Protein AF-A0A925XIU5-F1 (afdb_monomer)

Radius of gyration: 24.71 Å; Cα contacts (8 Å, |Δi|>4): 446; chains: 1; bounding box: 58×62×59 Å

Sequence (272 aa):
MKLSNNENGRTIELERAADGSFSGKIKEPVNGEEKTTDIKAADAKELEQKFPEAHKALQKQEERVRNAQLRVNPFGGGAFNANVQINGGANQSVRIKVVNGDRTIEAQDGDEKVEIRDKNGKEIELKHTRPVDGKAKTDEYKAADLDDLKTKHPEAAKLYQKYAPGNGIAGGAAVRIQIQAGPGGLRAGQLPLTPTEFGPASPGPRTIRAQLDDRKIEITDDDGRKIRVKITKTIDGKEAAESFSADDLKELKAEHPDVAKLYEKYTGPQSE

Secondary structure (DSSP, 8-state):
--B--EETTEEEEEEE-TTS-EEEEEEEEETTEEEEEEEEESSHHHHHHH-HHHHHHHHHHHHHHHHHHHHS-S-SS--EEEEEE-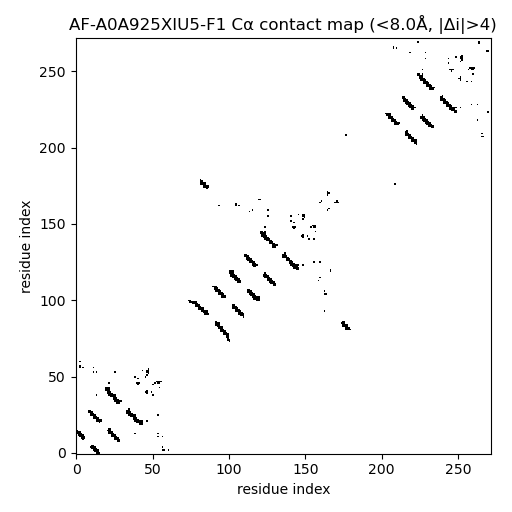-SSTTEEEEEEEETTEEEEEEEETTEEEEEEEETTEEEEEEEEEEETTEEEEEEEEEEEHHHHHHH-HHHHHHHHHH--TTTT-SSS--EE------S--------------PPPPSSEEEEEEEETTEEEEEEEETTEEEEEEEEEEETTEEEEEEEEEEEHHHHHHH-HHHHHHHHHHH-----

Solvent-accessible surface area (backbone atoms only — not comparable to full-atom values): 15706 Å² total; per-residue (Å²): 94,84,44,76,49,77,64,94,75,24,42,38,40,40,33,61,48,96,87,52,25,38,40,35,38,40,36,36,70,55,96,87,40,80,46,76,44,82,44,77,24,70,34,71,66,49,28,39,74,78,35,49,68,60,38,50,50,50,52,53,48,52,48,48,52,51,49,47,56,60,69,60,50,86,74,68,91,57,80,44,73,42,49,33,52,40,89,74,65,86,61,40,40,38,35,42,36,40,47,89,55,40,35,38,38,43,37,32,55,66,82,32,38,37,40,39,34,24,48,74,61,24,61,34,36,39,38,43,34,35,71,54,98,89,37,84,43,73,50,78,48,77,25,64,29,64,68,53,23,42,71,78,36,53,69,59,35,50,53,44,50,72,77,52,41,50,87,46,104,60,61,92,69,85,58,57,66,60,75,77,90,72,91,79,81,92,78,92,76,94,76,83,91,67,88,76,74,82,67,83,76,77,87,47,77,45,75,51,76,49,72,55,88,74,29,42,37,40,38,33,28,46,72,64,25,60,31,33,42,36,41,34,36,64,56,95,90,38,82,47,75,48,76,46,75,26,65,30,63,69,54,27,41,71,80,36,50,74,59,32,53,52,48,42,72,76,73,42,87,75,85,128

Foldseek 3Di:
DFFFDQDPNKTWTWDADPQAWIWTWIWDQDPNDTDIDIDTDSHLVRCCVPPVVNSVSVVVVVVVVVVVVVVPCPQDADWDWWWWDAPDDPDWTWIWIAGRQWIWIWIDDPQKIWIWIDRLQAFIWIWIWDDDPNDTDIDIDTAGGLVRCCVPPVPRSVVCCVGVVDSDPDDDGPIPTPRDPDPDDDDDDDDDDDPDDPDPDPQAWDWDWDDDPQWTWIWIARNQAFIKIKIWHQDPNDIDIDIDTDRGLVRCCVPPVPRSVVVCVGVPDDDD

Structure (mmCIF, N/CA/C/O backbone):
data_AF-A0A925XIU5-F1
#
_entry.id   AF-A0A925XIU5-F1
#
loop_
_atom_site.group_PDB
_atom_site.id
_atom_site.type_symbol
_atom_site.label_atom_id
_atom_site.label_alt_id
_atom_site.label_comp_id
_atom_site.label_asym_id
_atom_site.label_entity_id
_atom_site.label_seq_id
_atom_site.pdbx_PDB_ins_code
_atom_site.Cartn_x
_atom_site.Cartn_y
_atom_site.Cartn_z
_atom_site.occupancy
_atom_site.B_iso_or_equiv
_atom_site.auth_seq_id
_atom_site.auth_comp_id
_atom_site.auth_asym_id
_atom_site.auth_atom_id
_atom_site.pdbx_PDB_model_num
ATOM 1 N N . MET A 1 1 ? 8.051 -17.662 -7.205 1.00 56.03 1 MET A N 1
ATOM 2 C CA . MET A 1 1 ? 8.476 -16.268 -7.522 1.00 56.03 1 MET A CA 1
ATOM 3 C C . MET A 1 1 ? 9.208 -16.330 -8.843 1.00 56.03 1 MET A C 1
ATOM 5 O O . MET A 1 1 ? 10.176 -17.060 -8.867 1.00 56.03 1 MET A O 1
ATOM 9 N N . LYS A 1 2 ? 8.745 -15.671 -9.914 1.00 50.50 2 LYS A N 1
ATOM 10 C CA . LYS A 1 2 ? 9.438 -15.689 -11.214 1.00 50.50 2 LYS A CA 1
ATOM 11 C C . LYS A 1 2 ? 10.349 -14.471 -11.319 1.00 50.50 2 LYS A C 1
ATOM 13 O O . LYS A 1 2 ? 9.867 -13.342 -11.237 1.00 50.50 2 LYS A O 1
ATOM 18 N N . LEU A 1 3 ? 11.649 -14.704 -11.429 1.00 60.88 3 LEU A N 1
ATOM 19 C CA . LEU A 1 3 ? 12.633 -13.650 -11.684 1.00 60.88 3 LEU A CA 1
ATOM 20 C C . LEU A 1 3 ? 12.777 -13.475 -13.199 1.00 60.88 3 LEU A C 1
ATOM 22 O O . LEU A 1 3 ? 12.644 -14.448 -13.926 1.00 60.88 3 LEU A O 1
ATOM 26 N N . SER A 1 4 ? 12.998 -12.253 -13.671 1.00 54.66 4 SER A N 1
ATOM 27 C CA . SER A 1 4 ? 13.449 -11.984 -15.039 1.00 54.66 4 SER A CA 1
ATOM 28 C C . SER A 1 4 ? 14.364 -10.769 -14.979 1.00 54.66 4 SER A C 1
ATOM 30 O O . SER A 1 4 ? 13.939 -9.678 -14.592 1.00 54.66 4 SER A O 1
ATOM 32 N N . ASN A 1 5 ? 15.649 -10.974 -15.261 1.00 60.75 5 ASN A N 1
ATOM 33 C CA . ASN A 1 5 ? 16.642 -9.909 -15.358 1.00 60.75 5 ASN A CA 1
ATOM 34 C C . ASN A 1 5 ? 17.154 -9.891 -16.796 1.00 60.75 5 ASN A C 1
ATOM 36 O O . ASN A 1 5 ? 17.632 -10.922 -17.260 1.00 60.75 5 ASN A O 1
ATOM 40 N N . ASN A 1 6 ? 17.032 -8.745 -17.467 1.00 58.53 6 ASN A N 1
ATOM 41 C CA . ASN A 1 6 ? 17.533 -8.520 -18.818 1.00 58.53 6 ASN A CA 1
ATOM 42 C C . ASN A 1 6 ? 18.789 -7.649 -18.735 1.00 58.53 6 ASN A C 1
ATOM 44 O O . ASN A 1 6 ? 18.733 -6.429 -18.878 1.00 58.53 6 ASN A O 1
ATOM 48 N N . GLU A 1 7 ? 19.917 -8.278 -18.424 1.00 57.56 7 GLU A N 1
ATOM 49 C CA . GLU A 1 7 ? 21.233 -7.663 -18.584 1.00 57.56 7 GLU A CA 1
ATOM 50 C C . GLU A 1 7 ? 21.932 -8.381 -19.739 1.00 57.56 7 GLU A C 1
ATOM 52 O O . GLU A 1 7 ? 22.031 -9.607 -19.749 1.00 57.56 7 GLU A O 1
ATOM 57 N N . ASN A 1 8 ? 22.387 -7.619 -20.736 1.00 68.94 8 ASN A N 1
ATOM 58 C CA . ASN A 1 8 ? 23.081 -8.117 -21.933 1.00 68.94 8 ASN A CA 1
ATOM 59 C C . ASN A 1 8 ? 22.244 -9.030 -22.856 1.00 68.94 8 ASN A C 1
ATOM 61 O O . ASN A 1 8 ? 22.804 -9.873 -23.553 1.00 68.94 8 ASN A O 1
ATOM 65 N N . GLY A 1 9 ? 20.912 -8.890 -22.867 1.00 74.94 9 GLY A N 1
ATOM 66 C CA . GLY A 1 9 ? 20.028 -9.711 -23.707 1.00 74.94 9 GLY A CA 1
ATOM 67 C C . GLY A 1 9 ? 19.819 -11.137 -23.190 1.00 74.94 9 GLY A C 1
ATOM 68 O O . GLY A 1 9 ? 19.208 -11.954 -23.876 1.00 74.94 9 GLY A O 1
ATOM 69 N N . ARG A 1 10 ? 20.311 -11.451 -21.986 1.00 80.81 10 ARG A N 1
ATOM 70 C CA . ARG A 1 10 ? 20.047 -12.721 -21.307 1.00 80.81 10 ARG A CA 1
ATOM 71 C C . ARG A 1 10 ? 18.753 -12.627 -20.516 1.00 80.81 10 ARG A C 1
ATOM 73 O O . ARG A 1 10 ? 18.519 -11.622 -19.861 1.00 80.81 10 ARG A O 1
ATOM 80 N N . THR A 1 11 ? 17.942 -13.680 -20.534 1.00 84.25 11 THR A N 1
ATOM 81 C CA . THR A 1 11 ? 16.739 -13.791 -19.697 1.00 84.25 11 THR A CA 1
ATOM 82 C C . THR A 1 11 ? 16.926 -14.926 -18.704 1.00 84.25 11 THR A C 1
ATOM 84 O O . THR A 1 11 ? 17.128 -16.070 -19.103 1.00 84.25 11 THR A O 1
ATOM 87 N N . ILE A 1 12 ? 16.865 -14.620 -17.409 1.00 86.00 12 ILE A N 1
ATOM 88 C CA . ILE A 1 12 ? 16.959 -15.621 -16.338 1.00 86.00 12 ILE A CA 1
ATOM 89 C C . ILE A 1 12 ? 15.588 -15.767 -15.699 1.00 86.00 12 ILE A C 1
ATOM 91 O O . ILE A 1 12 ? 15.164 -14.872 -14.977 1.00 86.00 12 ILE A O 1
ATOM 95 N N . GLU A 1 13 ? 14.939 -16.901 -15.934 1.00 86.62 13 GLU A N 1
ATOM 96 C CA . GLU A 1 13 ? 13.729 -17.320 -15.238 1.00 86.62 13 GLU A CA 1
ATOM 97 C C . GLU A 1 13 ? 14.123 -18.206 -14.066 1.00 86.62 13 GLU A C 1
ATOM 99 O O . GLU A 1 13 ? 14.627 -19.305 -14.266 1.00 86.62 13 GLU A O 1
ATOM 104 N N . LEU A 1 14 ? 13.910 -17.745 -12.838 1.00 87.25 14 LEU A N 1
ATOM 105 C CA . LEU A 1 14 ? 14.195 -18.531 -11.639 1.00 87.25 14 LEU A CA 1
ATOM 106 C C . LEU A 1 14 ? 12.949 -18.597 -10.766 1.00 87.25 14 LEU A C 1
ATOM 108 O O . LEU A 1 14 ? 12.275 -17.585 -10.586 1.00 87.25 14 LEU A O 1
ATOM 112 N N . GLU A 1 15 ? 12.684 -19.771 -10.209 1.00 86.00 15 GLU A N 1
ATOM 113 C CA . GLU A 1 15 ? 11.629 -20.050 -9.252 1.00 86.00 15 GLU A CA 1
ATOM 114 C C . GLU A 1 15 ? 12.199 -20.720 -8.003 1.00 86.00 15 GLU A C 1
ATOM 116 O O . GLU A 1 15 ? 12.910 -21.720 -8.080 1.00 86.00 15 GLU A O 1
ATOM 121 N N . ARG A 1 16 ? 11.865 -20.150 -6.842 1.00 89.69 16 ARG A N 1
ATOM 122 C CA . ARG A 1 16 ? 12.166 -20.716 -5.527 1.00 89.69 16 ARG A CA 1
ATOM 123 C C . ARG A 1 16 ? 10.962 -21.501 -5.011 1.00 89.69 16 ARG A C 1
ATOM 125 O O . ARG A 1 16 ? 9.874 -20.928 -4.900 1.00 89.69 16 ARG A O 1
ATOM 132 N N . ALA A 1 17 ? 11.169 -22.770 -4.686 1.00 87.00 17 ALA A N 1
ATOM 133 C CA . ALA A 1 17 ? 10.177 -23.645 -4.075 1.00 87.00 17 ALA A CA 1
ATOM 134 C C . ALA A 1 17 ? 10.113 -23.460 -2.547 1.00 87.00 17 ALA A C 1
ATOM 136 O O . ALA A 1 17 ? 10.982 -22.838 -1.929 1.00 87.00 17 ALA A O 1
ATOM 137 N N . ALA A 1 18 ? 9.048 -23.981 -1.929 1.00 83.75 18 ALA A N 1
ATOM 138 C CA . ALA A 1 18 ? 8.800 -23.846 -0.490 1.00 83.75 18 ALA A CA 1
ATOM 139 C C . ALA A 1 18 ? 9.851 -24.558 0.381 1.00 83.75 18 ALA A C 1
ATOM 141 O O . ALA A 1 18 ? 10.090 -24.144 1.512 1.00 83.75 18 ALA A O 1
ATOM 142 N N . ASP A 1 19 ? 10.496 -25.593 -0.158 1.00 86.12 19 ASP A N 1
ATOM 143 C CA . ASP A 1 19 ? 11.604 -26.321 0.470 1.00 86.12 19 ASP A CA 1
ATOM 144 C C . ASP A 1 19 ? 12.945 -25.566 0.398 1.00 86.12 19 ASP A C 1
ATOM 146 O O . ASP A 1 19 ? 13.941 -26.017 0.956 1.00 86.12 19 ASP A O 1
ATOM 150 N N . GLY A 1 20 ? 12.974 -24.402 -0.259 1.00 87.00 20 GLY A N 1
ATOM 151 C CA . GLY A 1 20 ? 14.171 -23.589 -0.437 1.00 87.00 20 GLY A CA 1
ATOM 152 C C . GLY A 1 20 ? 14.973 -23.905 -1.699 1.00 87.00 20 GLY A C 1
ATOM 153 O O . GLY A 1 20 ? 15.925 -23.171 -1.967 1.00 87.00 20 GLY A O 1
ATOM 154 N N . SER A 1 21 ? 14.568 -24.908 -2.484 1.00 91.38 21 SER A N 1
ATOM 155 C CA . SER A 1 21 ? 15.211 -25.247 -3.753 1.00 91.38 21 SER A CA 1
ATOM 156 C C . SER A 1 21 ? 14.892 -24.243 -4.863 1.00 91.38 21 SER A C 1
ATOM 158 O O . SER A 1 21 ? 13.907 -23.498 -4.812 1.00 91.38 21 SER A O 1
ATOM 160 N N . PHE A 1 22 ? 15.755 -24.206 -5.875 1.00 91.50 22 PHE A N 1
ATOM 161 C CA . PHE A 1 22 ? 15.681 -23.312 -7.021 1.00 91.50 22 PHE A CA 1
ATOM 162 C C . PHE A 1 22 ? 15.613 -24.107 -8.323 1.00 91.50 22 PHE A C 1
ATOM 164 O O . PHE A 1 22 ? 16.420 -25.006 -8.571 1.00 91.50 22 PHE A O 1
ATOM 171 N N . SER A 1 23 ? 14.678 -23.727 -9.190 1.00 92.00 23 SER A N 1
ATOM 172 C CA . SER A 1 23 ? 14.558 -24.259 -10.548 1.00 92.00 23 SER A CA 1
ATOM 173 C C . SER A 1 23 ? 14.338 -23.131 -11.546 1.00 92.00 23 SER A C 1
ATOM 175 O O . SER A 1 23 ? 13.801 -22.085 -11.187 1.00 92.00 23 SER A O 1
ATOM 177 N N . GLY A 1 24 ? 14.791 -23.288 -12.786 1.00 93.00 24 GLY A N 1
ATOM 178 C CA . GLY A 1 24 ? 14.723 -22.183 -13.733 1.00 93.00 24 GLY A CA 1
ATOM 179 C C . GLY A 1 24 ? 15.350 -22.449 -15.089 1.00 93.00 24 GLY A C 1
ATOM 180 O O . GLY A 1 24 ? 15.756 -23.571 -15.384 1.00 93.00 24 GLY A O 1
ATOM 181 N N . LYS A 1 25 ? 15.436 -21.398 -15.903 1.00 93.31 25 LYS A N 1
ATOM 182 C CA . LYS A 1 25 ? 16.060 -21.392 -17.227 1.00 93.31 25 LYS A CA 1
ATOM 183 C C . LYS A 1 25 ? 16.839 -20.101 -17.445 1.00 93.31 25 LYS A C 1
ATOM 185 O O . LYS A 1 25 ? 16.339 -19.017 -17.160 1.00 93.31 25 LYS A O 1
ATOM 190 N N . ILE A 1 26 ? 18.041 -20.217 -17.993 1.00 89.81 26 ILE A N 1
ATOM 191 C CA . ILE A 1 26 ? 18.812 -19.094 -18.533 1.00 89.81 26 ILE A CA 1
ATOM 192 C C . ILE A 1 26 ? 18.715 -19.169 -20.047 1.00 89.81 26 ILE A C 1
ATOM 194 O O . ILE A 1 26 ? 19.079 -20.187 -20.630 1.00 89.81 26 ILE A O 1
ATOM 198 N N . LYS A 1 27 ? 18.242 -18.101 -20.672 1.00 90.25 27 LYS A N 1
ATOM 199 C CA . LYS A 1 27 ? 18.228 -17.923 -22.120 1.00 90.25 27 LYS A CA 1
ATOM 200 C C . LYS A 1 27 ? 19.283 -16.898 -22.482 1.00 90.25 27 LYS A C 1
ATOM 202 O O . LYS A 1 27 ? 19.229 -15.773 -21.987 1.00 90.25 27 LYS A O 1
ATOM 207 N N . GLU A 1 28 ? 20.237 -17.279 -23.316 1.00 87.25 28 GLU A N 1
ATOM 208 C CA . GLU A 1 28 ? 21.290 -16.388 -23.793 1.00 87.25 28 GLU A CA 1
ATOM 209 C C . GLU A 1 28 ? 21.410 -16.441 -25.322 1.00 87.25 28 GLU A C 1
ATOM 211 O O . GLU A 1 28 ? 21.393 -17.531 -25.896 1.00 87.25 28 GLU A O 1
ATOM 216 N N . PRO A 1 29 ? 21.536 -15.290 -26.004 1.00 84.81 29 PRO A N 1
ATOM 217 C CA . PRO A 1 29 ? 21.843 -15.271 -27.425 1.00 84.81 29 PRO A CA 1
ATOM 218 C C . PRO A 1 29 ? 23.322 -15.626 -27.633 1.00 84.81 29 PRO A C 1
ATOM 220 O O . PRO A 1 29 ? 24.215 -14.901 -27.196 1.00 84.81 29 PRO A O 1
ATOM 223 N N . VAL A 1 30 ? 23.592 -16.733 -28.323 1.00 86.38 30 VAL A N 1
ATOM 224 C CA . VAL A 1 30 ? 24.939 -17.168 -28.713 1.00 86.38 30 VAL A CA 1
ATOM 225 C C . VAL A 1 30 ? 24.978 -17.218 -30.234 1.00 86.38 30 VAL A C 1
ATOM 227 O O . VAL A 1 30 ? 24.294 -18.027 -30.848 1.00 86.38 30 VAL A O 1
ATOM 230 N N . ASN A 1 31 ? 25.750 -16.321 -30.855 1.00 87.31 31 ASN A N 1
ATOM 231 C CA . ASN A 1 31 ? 25.868 -16.209 -32.318 1.00 87.31 31 ASN A CA 1
ATOM 232 C C . ASN A 1 31 ? 24.527 -16.024 -33.062 1.00 87.31 31 ASN A C 1
ATOM 234 O O . ASN A 1 31 ? 24.383 -16.465 -34.197 1.00 87.31 31 ASN A O 1
ATOM 238 N N . GLY A 1 32 ? 23.550 -15.362 -32.433 1.00 83.25 32 GLY A N 1
ATOM 239 C CA . GLY A 1 32 ? 22.224 -15.127 -33.018 1.00 83.25 32 GLY A CA 1
ATOM 240 C C . GLY A 1 32 ? 21.197 -16.236 -32.764 1.00 83.25 32 GLY A C 1
ATOM 241 O O . GLY A 1 32 ? 20.042 -16.065 -33.141 1.00 83.25 32 GLY A O 1
ATOM 242 N N . GLU A 1 33 ? 21.574 -17.322 -32.083 1.00 83.62 33 GLU A N 1
ATOM 243 C CA . GLU A 1 33 ? 20.659 -18.386 -31.653 1.00 83.62 33 GLU A CA 1
ATOM 244 C C . GLU A 1 33 ? 20.405 -18.327 -30.138 1.00 83.62 33 GLU A C 1
ATOM 246 O O . GLU A 1 33 ? 21.307 -18.034 -29.351 1.00 83.62 33 GLU A O 1
ATOM 251 N N . GLU A 1 34 ? 19.170 -18.604 -29.709 1.00 88.31 34 GLU A N 1
ATOM 252 C CA . GLU A 1 34 ? 18.804 -18.640 -28.288 1.00 88.31 34 GLU A CA 1
ATOM 253 C C . GLU A 1 34 ? 19.227 -19.978 -27.669 1.00 88.31 34 GLU A C 1
ATOM 255 O O . GLU A 1 34 ? 18.614 -21.022 -27.899 1.00 88.31 34 GLU A O 1
ATOM 260 N N . LYS A 1 35 ? 20.266 -19.952 -26.836 1.00 91.69 35 LYS A N 1
ATOM 261 C CA . LYS A 1 35 ? 20.684 -21.104 -26.043 1.00 91.69 35 LYS A CA 1
ATOM 262 C C . LYS A 1 35 ? 19.966 -21.084 -24.699 1.00 91.69 35 LYS A C 1
ATOM 264 O O . LYS A 1 35 ? 20.057 -20.113 -23.951 1.00 91.69 35 LYS A O 1
ATOM 269 N N . THR A 1 36 ? 19.277 -22.177 -24.376 1.00 92.56 36 THR A N 1
ATOM 270 C CA . THR A 1 36 ? 18.602 -22.361 -23.083 1.00 92.56 36 THR A CA 1
ATOM 271 C C . THR A 1 36 ? 19.396 -23.313 -22.191 1.00 92.56 36 THR A C 1
ATOM 273 O O . THR A 1 36 ? 19.751 -24.409 -22.616 1.00 92.56 3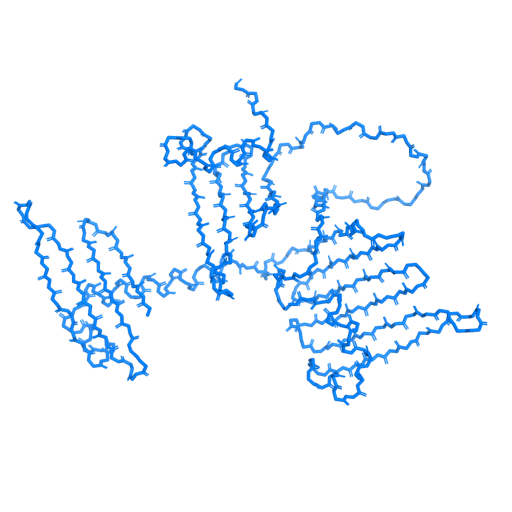6 THR A O 1
ATOM 276 N N . THR A 1 37 ? 19.641 -22.911 -20.945 1.00 92.94 37 THR A N 1
ATOM 277 C CA . THR A 1 37 ? 20.290 -23.727 -19.909 1.00 92.94 37 THR A CA 1
ATOM 278 C C . THR A 1 37 ? 19.340 -23.903 -18.729 1.00 92.94 37 THR A C 1
ATOM 280 O O . THR A 1 37 ? 18.898 -22.913 -18.149 1.00 92.94 37 THR A O 1
ATOM 283 N N . ASP A 1 38 ? 19.034 -25.146 -18.359 1.00 95.00 38 ASP A N 1
ATOM 284 C CA . ASP A 1 38 ? 18.191 -25.438 -17.198 1.00 95.00 38 ASP A CA 1
ATOM 285 C C . ASP A 1 38 ? 18.966 -25.244 -15.883 1.00 95.00 38 ASP A C 1
ATOM 287 O O . ASP A 1 38 ? 20.102 -25.698 -15.730 1.00 95.00 38 ASP A O 1
ATOM 291 N N . ILE A 1 39 ? 18.324 -24.601 -14.909 1.00 93.06 39 ILE A N 1
ATOM 292 C CA . ILE A 1 39 ? 18.849 -24.367 -13.562 1.00 93.06 39 ILE A CA 1
ATOM 293 C C . ILE A 1 39 ? 18.163 -25.324 -12.591 1.00 93.06 39 ILE A C 1
ATOM 295 O O . ILE A 1 39 ? 16.933 -25.379 -12.534 1.00 93.06 39 ILE A O 1
ATOM 299 N N . LYS A 1 40 ? 18.961 -26.034 -11.786 1.00 94.44 40 LYS A N 1
ATOM 300 C CA . LYS A 1 40 ? 18.508 -26.791 -10.610 1.00 94.44 40 LYS A CA 1
ATOM 301 C C . LYS A 1 40 ? 19.535 -26.662 -9.489 1.00 94.44 40 LYS A C 1
ATOM 303 O O . LYS A 1 40 ? 20.699 -27.011 -9.690 1.00 94.44 40 LYS A O 1
ATOM 308 N N . ALA A 1 41 ? 19.102 -26.186 -8.330 1.00 94.38 41 ALA A N 1
ATOM 309 C CA . ALA A 1 41 ? 19.917 -26.097 -7.122 1.00 94.38 41 ALA A CA 1
ATOM 310 C C . ALA A 1 41 ? 19.054 -26.393 -5.888 1.00 94.38 41 ALA A C 1
ATOM 312 O O . ALA A 1 41 ? 17.911 -25.949 -5.822 1.00 94.38 41 ALA A O 1
ATOM 313 N N . ALA A 1 42 ? 19.576 -27.139 -4.918 1.00 92.62 42 ALA A N 1
ATOM 314 C CA . ALA A 1 42 ? 18.864 -27.467 -3.685 1.00 92.62 42 ALA A CA 1
ATOM 315 C C . ALA A 1 42 ? 18.765 -26.268 -2.733 1.00 92.62 42 ALA A C 1
ATOM 317 O O . ALA A 1 42 ? 17.810 -26.164 -1.969 1.00 92.62 42 ALA A O 1
ATOM 318 N N . ASP A 1 43 ? 19.729 -25.350 -2.797 1.00 92.94 43 ASP A N 1
ATOM 319 C CA . ASP A 1 43 ? 19.776 -24.162 -1.954 1.00 92.94 43 ASP A CA 1
ATOM 320 C C . ASP A 1 43 ? 20.527 -23.000 -2.632 1.00 92.94 43 ASP A C 1
ATOM 322 O O . ASP A 1 43 ? 21.013 -23.095 -3.763 1.00 92.94 43 ASP A O 1
ATOM 326 N N . ALA A 1 44 ? 20.600 -21.864 -1.933 1.00 88.62 44 ALA A N 1
ATOM 327 C CA . ALA A 1 44 ? 21.224 -20.647 -2.445 1.00 88.62 44 ALA A CA 1
ATOM 328 C C . ALA A 1 44 ? 22.744 -20.785 -2.634 1.00 88.62 44 ALA A C 1
ATOM 330 O O . ALA A 1 44 ? 23.301 -20.112 -3.501 1.00 88.62 44 ALA A O 1
ATOM 331 N N . LYS A 1 45 ? 23.399 -21.655 -1.853 1.00 93.56 45 LYS A N 1
ATOM 332 C CA . LYS A 1 45 ? 24.843 -21.900 -1.916 1.00 93.56 45 LYS A CA 1
ATOM 333 C C . LYS A 1 45 ? 25.185 -22.753 -3.135 1.00 93.56 45 LYS A C 1
ATOM 335 O O . LYS A 1 45 ? 26.138 -22.460 -3.850 1.00 93.56 45 LYS A O 1
ATOM 340 N N . GLU A 1 46 ? 24.376 -23.770 -3.419 1.00 91.44 46 GLU A N 1
ATOM 341 C CA . GLU A 1 46 ? 24.493 -24.559 -4.643 1.00 91.44 46 GLU A CA 1
ATOM 342 C C . GLU A 1 46 ? 24.159 -23.719 -5.886 1.00 91.44 46 GLU A C 1
ATOM 344 O O . GLU A 1 46 ? 24.827 -23.850 -6.914 1.00 91.44 46 GLU A O 1
ATOM 349 N N . LEU A 1 47 ? 23.183 -22.806 -5.787 1.00 92.62 47 LEU A N 1
ATOM 350 C CA . LEU A 1 47 ? 22.870 -21.852 -6.854 1.00 92.62 47 LEU A CA 1
ATOM 351 C C . LEU A 1 47 ? 24.054 -20.914 -7.133 1.00 92.62 47 LEU A C 1
ATOM 353 O O . LEU A 1 47 ? 24.385 -20.700 -8.292 1.00 92.62 47 LEU A O 1
ATOM 357 N N . GLU A 1 48 ? 24.713 -20.392 -6.097 1.00 93.12 48 GLU A N 1
ATOM 358 C CA . GLU A 1 48 ? 25.919 -19.563 -6.232 1.00 93.12 48 GLU A CA 1
ATOM 359 C C . GLU A 1 48 ? 27.068 -20.330 -6.898 1.00 93.12 48 GLU A C 1
ATOM 361 O O . GLU A 1 48 ? 27.716 -19.813 -7.807 1.00 93.12 48 GLU A O 1
ATOM 366 N N . GLN A 1 49 ? 27.283 -21.586 -6.494 1.00 93.69 49 GLN A N 1
ATOM 367 C CA . GLN A 1 49 ? 28.374 -22.411 -7.007 1.00 93.69 49 GLN A CA 1
ATOM 368 C C . GLN A 1 49 ? 28.167 -22.834 -8.468 1.00 93.69 49 GLN A C 1
ATOM 370 O O . GLN A 1 49 ? 29.117 -22.819 -9.251 1.00 93.69 49 GLN A O 1
ATOM 375 N N . LYS A 1 50 ? 26.949 -23.253 -8.835 1.00 93.94 50 LYS A N 1
ATOM 376 C CA . LYS A 1 50 ? 26.649 -23.784 -10.176 1.00 93.94 50 LYS A CA 1
ATOM 377 C C . LYS A 1 50 ? 26.205 -22.708 -11.163 1.00 93.94 50 LYS A C 1
ATOM 379 O O . LYS A 1 50 ? 26.450 -22.842 -12.359 1.00 93.94 50 LYS A O 1
ATOM 384 N N . PHE A 1 51 ? 25.550 -21.658 -10.676 1.00 93.25 51 PHE A N 1
ATOM 385 C CA . PHE A 1 51 ? 24.911 -20.628 -11.491 1.00 93.25 51 PHE A CA 1
ATOM 386 C C . PHE A 1 51 ? 25.130 -19.231 -10.876 1.00 93.25 51 PHE A C 1
ATOM 388 O O . PHE A 1 51 ? 24.163 -18.559 -10.499 1.00 93.25 51 PHE A O 1
ATOM 395 N N . PRO A 1 52 ? 26.387 -18.747 -10.796 1.00 89.62 52 PRO A N 1
ATOM 396 C CA . PRO A 1 52 ? 26.715 -17.477 -10.140 1.00 89.62 52 PRO A CA 1
ATOM 397 C C . PRO A 1 52 ? 25.957 -16.282 -10.737 1.00 89.62 52 PRO A C 1
ATOM 399 O O . PRO A 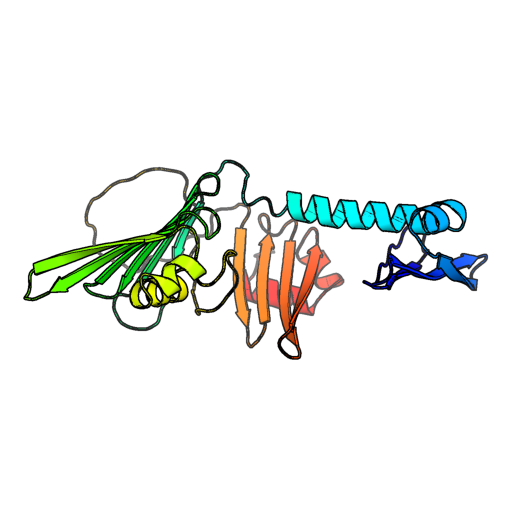1 52 ? 25.588 -15.352 -10.021 1.00 89.62 52 PRO A O 1
ATOM 402 N N . GLU A 1 53 ? 25.650 -16.317 -12.037 1.00 83.75 53 GLU A N 1
ATOM 403 C CA . GLU A 1 53 ? 24.837 -15.287 -12.695 1.00 83.75 53 GLU A CA 1
ATOM 404 C C . GLU A 1 53 ? 23.378 -15.283 -12.210 1.00 83.75 53 GLU A C 1
ATOM 406 O O . GLU A 1 53 ? 22.819 -14.216 -11.945 1.00 83.75 53 GLU A O 1
ATOM 411 N N . ALA A 1 54 ? 22.771 -16.461 -12.026 1.00 85.56 54 ALA A N 1
ATOM 412 C CA . ALA A 1 54 ? 21.418 -16.582 -11.484 1.00 85.56 54 ALA A CA 1
ATOM 413 C C . ALA A 1 54 ? 21.366 -16.141 -10.015 1.00 85.56 54 ALA A C 1
ATOM 415 O O . ALA A 1 54 ? 20.425 -15.459 -9.609 1.00 85.56 54 ALA A O 1
ATOM 416 N N . HIS A 1 55 ? 22.406 -16.458 -9.237 1.00 87.56 55 HIS A N 1
ATOM 417 C CA . HIS A 1 55 ? 22.544 -15.983 -7.862 1.00 87.56 55 HIS A CA 1
ATOM 418 C C . HIS A 1 55 ? 22.669 -14.453 -7.792 1.00 87.56 55 HIS A C 1
ATOM 420 O O . HIS A 1 55 ? 21.968 -13.806 -7.016 1.00 87.56 55 HIS A O 1
ATOM 426 N N . LYS A 1 56 ? 23.491 -13.840 -8.653 1.00 86.56 56 LYS A N 1
ATOM 427 C CA . LYS A 1 56 ? 23.623 -12.377 -8.733 1.00 86.56 56 LYS A CA 1
ATOM 428 C C . LYS A 1 56 ? 22.315 -11.698 -9.153 1.00 86.56 56 LYS A C 1
ATOM 430 O O . LYS A 1 56 ? 21.968 -10.651 -8.609 1.00 86.56 56 LYS A O 1
ATOM 435 N N . ALA A 1 57 ? 21.568 -12.289 -10.088 1.00 82.62 57 ALA A N 1
ATOM 436 C CA . ALA A 1 57 ? 20.252 -11.790 -10.484 1.00 82.62 57 ALA A CA 1
ATOM 437 C C . ALA A 1 57 ? 19.236 -11.866 -9.330 1.00 82.62 57 ALA A C 1
ATOM 439 O O . ALA A 1 57 ? 18.494 -10.906 -9.112 1.00 82.62 57 ALA A O 1
ATOM 440 N N . LEU A 1 58 ? 19.251 -12.959 -8.557 1.00 83.00 58 LEU A N 1
ATOM 441 C CA . LEU A 1 58 ? 18.462 -13.100 -7.332 1.00 83.00 58 LEU A CA 1
ATOM 442 C C . LEU A 1 58 ? 18.824 -12.010 -6.313 1.00 83.00 58 LEU A C 1
ATOM 444 O O . LEU A 1 58 ? 17.932 -11.285 -5.882 1.00 83.00 58 LEU A O 1
ATOM 448 N N . GLN A 1 59 ? 20.112 -11.820 -6.005 1.00 82.62 59 GLN A N 1
ATOM 449 C CA . GLN A 1 59 ? 20.571 -10.773 -5.084 1.00 82.62 59 GLN A CA 1
ATOM 450 C C . GLN A 1 59 ? 20.155 -9.374 -5.546 1.00 82.62 59 GLN A C 1
ATOM 452 O O . GLN A 1 59 ? 19.610 -8.600 -4.766 1.00 82.62 59 GLN A O 1
ATOM 457 N N . LYS A 1 60 ? 20.351 -9.048 -6.829 1.00 79.56 60 LYS A N 1
ATOM 458 C CA . LYS A 1 60 ? 19.958 -7.753 -7.397 1.00 79.56 60 LYS A CA 1
ATOM 459 C C . LYS A 1 60 ? 18.450 -7.541 -7.314 1.00 79.56 60 LYS A C 1
ATOM 461 O O . LYS A 1 60 ? 17.990 -6.425 -7.090 1.00 79.56 60 LYS A O 1
ATOM 466 N N . GLN A 1 61 ? 17.652 -8.590 -7.497 1.00 72.88 61 GLN A N 1
ATOM 467 C CA . GLN A 1 61 ? 16.206 -8.496 -7.347 1.00 72.88 61 GLN A CA 1
ATOM 468 C C . GLN A 1 61 ? 15.789 -8.334 -5.885 1.00 72.88 61 GLN A C 1
ATOM 470 O O . GLN A 1 61 ? 14.937 -7.495 -5.604 1.00 72.88 61 GLN A O 1
ATOM 475 N N . GLU A 1 62 ? 16.394 -9.072 -4.957 1.00 74.38 62 GLU A N 1
ATOM 476 C CA . GLU A 1 62 ? 16.192 -8.880 -3.518 1.00 74.38 62 GLU A CA 1
ATOM 477 C C . GLU A 1 62 ? 16.589 -7.464 -3.093 1.00 74.38 62 GLU A C 1
ATOM 479 O O . GLU A 1 62 ? 15.853 -6.812 -2.358 1.00 74.38 62 GLU A O 1
ATOM 484 N N . GLU A 1 63 ? 17.681 -6.931 -3.636 1.00 71.56 63 GLU A N 1
ATOM 485 C CA . GLU A 1 63 ? 18.113 -5.555 -3.431 1.00 71.56 63 GLU A CA 1
ATOM 486 C C . GLU A 1 63 ? 17.138 -4.552 -4.055 1.00 71.56 63 GLU A C 1
ATOM 488 O O . GLU A 1 63 ? 16.838 -3.539 -3.438 1.00 71.56 63 GLU A O 1
ATOM 493 N N . ARG A 1 64 ? 16.562 -4.826 -5.233 1.00 64.56 64 ARG A N 1
ATOM 494 C CA . ARG A 1 64 ? 15.492 -3.996 -5.819 1.00 64.56 64 ARG A CA 1
ATOM 495 C C . ARG A 1 64 ? 14.222 -4.039 -4.985 1.00 64.56 64 ARG A C 1
ATOM 497 O O . ARG A 1 64 ? 13.588 -3.004 -4.843 1.00 64.56 64 ARG A O 1
ATOM 504 N N . VAL A 1 65 ? 13.852 -5.187 -4.423 1.00 60.78 65 VAL A N 1
ATOM 505 C CA . VAL A 1 65 ? 12.702 -5.316 -3.516 1.00 60.78 65 VAL A CA 1
ATOM 506 C C . VAL A 1 65 ? 12.980 -4.571 -2.212 1.00 60.78 65 VAL A C 1
ATOM 508 O O . VAL A 1 65 ? 12.130 -3.811 -1.760 1.00 60.78 65 VAL A O 1
ATOM 511 N N . ARG A 1 66 ? 14.189 -4.691 -1.660 1.00 51.09 66 ARG A N 1
ATOM 512 C CA . ARG A 1 66 ? 14.642 -3.950 -0.478 1.00 51.09 66 ARG A CA 1
ATOM 513 C C . ARG A 1 66 ? 14.695 -2.447 -0.741 1.00 51.09 66 ARG A C 1
ATOM 515 O O . ARG A 1 66 ? 14.176 -1.671 0.045 1.00 51.09 66 ARG A O 1
ATOM 522 N N . ASN A 1 67 ? 15.234 -2.018 -1.875 1.00 44.12 67 ASN A N 1
ATOM 523 C CA . ASN A 1 67 ? 15.316 -0.614 -2.270 1.00 44.12 67 ASN A CA 1
ATOM 524 C C . ASN A 1 67 ? 13.956 -0.048 -2.695 1.00 44.12 67 ASN A C 1
ATOM 526 O O . ASN A 1 67 ? 13.708 1.137 -2.501 1.00 44.12 67 ASN A O 1
ATOM 530 N N . ALA A 1 68 ? 13.043 -0.866 -3.220 1.00 44.38 68 ALA A N 1
ATOM 531 C CA . ALA A 1 68 ? 11.647 -0.489 -3.420 1.00 44.38 68 ALA A CA 1
ATOM 532 C C . ALA A 1 68 ? 10.934 -0.336 -2.071 1.00 44.38 68 ALA A C 1
ATOM 534 O O . ALA A 1 68 ? 10.227 0.645 -1.884 1.00 44.38 68 ALA A O 1
ATOM 535 N N . GLN A 1 69 ? 11.196 -1.209 -1.096 1.00 37.56 69 GLN A N 1
ATOM 536 C CA . GLN A 1 69 ? 10.770 -1.014 0.295 1.00 37.56 69 GLN A CA 1
ATOM 537 C C . GLN A 1 69 ? 11.427 0.221 0.947 1.00 37.56 69 GLN A C 1
ATOM 539 O O . GLN A 1 69 ? 10.830 0.813 1.833 1.00 37.56 69 GLN A O 1
ATOM 544 N N . LEU A 1 70 ? 12.606 0.658 0.485 1.00 32.75 70 LEU A N 1
ATOM 545 C CA . LEU A 1 70 ? 13.288 1.880 0.948 1.00 32.75 70 LEU A CA 1
ATOM 546 C C . LEU A 1 70 ? 12.925 3.150 0.149 1.00 32.75 70 LEU A C 1
ATOM 548 O O . LEU A 1 70 ? 13.226 4.252 0.597 1.00 32.75 70 LEU A O 1
ATOM 552 N N . ARG A 1 71 ? 12.290 3.037 -1.026 1.00 32.88 71 ARG A N 1
ATOM 553 C CA . ARG A 1 71 ? 11.761 4.169 -1.819 1.00 32.88 71 ARG A CA 1
ATOM 554 C C . ARG A 1 71 ? 10.253 4.346 -1.670 1.00 32.88 71 ARG A C 1
ATOM 556 O O . ARG A 1 71 ? 9.751 5.442 -1.893 1.00 32.88 71 ARG A O 1
ATOM 563 N N . VAL A 1 72 ? 9.550 3.322 -1.197 1.00 32.88 72 VAL A N 1
ATOM 564 C CA . VAL A 1 72 ? 8.324 3.482 -0.414 1.00 32.88 72 VAL A CA 1
ATOM 565 C C . VAL A 1 72 ? 8.767 3.686 1.030 1.00 32.88 72 VAL A C 1
ATOM 567 O O . VAL A 1 72 ? 8.613 2.812 1.871 1.00 32.88 72 VAL A O 1
ATOM 570 N N . ASN A 1 73 ? 9.396 4.825 1.304 1.00 30.52 73 ASN A N 1
ATOM 571 C CA . ASN A 1 73 ? 9.695 5.236 2.663 1.00 30.52 73 ASN A CA 1
ATOM 572 C C . ASN A 1 73 ? 8.503 6.066 3.168 1.00 30.52 73 ASN A C 1
ATOM 574 O O . ASN A 1 73 ? 8.460 7.264 2.892 1.00 30.52 73 ASN A O 1
ATOM 578 N N . PRO A 1 74 ? 7.534 5.504 3.920 1.00 38.72 74 PRO A N 1
ATOM 579 C CA . PRO A 1 74 ? 6.632 6.327 4.722 1.00 38.72 74 PRO A CA 1
ATOM 580 C C . PRO A 1 74 ? 7.365 6.977 5.916 1.00 38.72 74 PRO A C 1
ATOM 582 O O . PRO A 1 74 ? 6.762 7.731 6.672 1.00 38.72 74 PRO A O 1
ATOM 585 N N . PHE A 1 75 ? 8.671 6.718 6.075 1.00 37.66 75 PHE A N 1
ATOM 586 C CA . PHE A 1 75 ? 9.517 7.108 7.206 1.00 37.66 75 PHE A CA 1
ATOM 587 C C . PHE A 1 75 ? 10.652 8.073 6.820 1.00 37.66 75 PHE A C 1
ATOM 589 O O . PHE A 1 75 ? 11.804 7.905 7.216 1.00 37.66 75 PHE A O 1
ATOM 596 N N . GLY A 1 76 ? 10.340 9.101 6.032 1.00 26.98 76 GLY A N 1
ATOM 597 C CA . GLY A 1 76 ? 11.269 10.180 5.691 1.00 26.98 76 GLY A CA 1
ATOM 598 C C . GLY A 1 76 ? 10.805 11.537 6.207 1.00 26.98 76 GLY A C 1
ATOM 599 O O . GLY A 1 76 ? 10.473 12.386 5.395 1.00 26.98 76 GLY A O 1
ATOM 600 N N . GLY A 1 77 ? 10.736 11.725 7.531 1.00 27.64 77 GLY A N 1
ATOM 601 C CA . GLY A 1 77 ? 10.846 13.030 8.215 1.00 27.64 77 GLY A CA 1
ATOM 602 C C . GLY A 1 77 ? 9.974 14.214 7.761 1.00 27.64 77 GLY A C 1
ATOM 603 O O . GLY A 1 77 ? 10.295 15.348 8.105 1.00 27.64 77 GLY A O 1
ATOM 604 N N . GLY A 1 78 ? 8.898 13.997 7.006 1.00 31.31 78 GLY A N 1
ATOM 605 C CA . GLY A 1 78 ? 7.987 15.042 6.544 1.00 31.31 78 GLY A CA 1
ATOM 606 C C . GLY A 1 78 ? 6.594 14.823 7.116 1.00 31.31 78 GLY A C 1
ATOM 607 O O . GLY A 1 78 ? 6.022 13.747 6.961 1.00 31.31 78 GLY A O 1
ATOM 608 N N . ALA A 1 79 ? 6.042 15.834 7.786 1.00 31.98 79 ALA A N 1
ATOM 609 C CA . ALA A 1 79 ? 4.653 15.810 8.224 1.00 31.98 79 ALA A CA 1
ATOM 610 C C . ALA A 1 79 ? 3.731 15.709 6.997 1.00 31.98 79 ALA A C 1
ATOM 612 O O . ALA A 1 79 ? 3.702 16.615 6.165 1.00 31.98 79 ALA A O 1
ATOM 613 N N . PHE A 1 80 ? 2.975 14.616 6.888 1.00 38.84 80 PHE A N 1
ATOM 614 C CA . PHE A 1 80 ? 1.966 14.443 5.848 1.00 38.84 80 PHE A CA 1
ATOM 615 C C . PHE A 1 80 ? 0.590 14.788 6.421 1.00 38.84 80 PHE A C 1
ATOM 617 O O . PHE A 1 80 ? 0.146 14.166 7.387 1.00 38.84 80 PHE A O 1
ATOM 624 N N . ASN A 1 81 ? -0.079 15.777 5.825 1.00 34.09 81 ASN A N 1
ATOM 625 C CA . ASN A 1 81 ? -1.473 16.110 6.107 1.00 34.09 81 ASN A CA 1
ATOM 626 C C . ASN A 1 81 ? -2.305 15.762 4.868 1.00 34.09 81 ASN A C 1
ATOM 628 O O . ASN A 1 81 ? -2.184 16.427 3.841 1.00 34.09 81 ASN A O 1
ATOM 632 N N . ALA A 1 82 ? -3.156 14.741 4.958 1.00 38.00 82 ALA A N 1
ATOM 633 C CA . ALA A 1 82 ? -4.191 14.483 3.963 1.00 38.00 82 ALA A CA 1
ATOM 634 C C . ALA A 1 82 ? -5.547 14.920 4.516 1.00 38.00 82 ALA A C 1
ATOM 636 O O . ALA A 1 82 ? -5.972 14.465 5.580 1.00 38.00 82 ALA A O 1
ATOM 637 N N . ASN A 1 83 ? -6.236 15.786 3.773 1.00 34.44 83 ASN A N 1
ATOM 638 C CA . ASN A 1 83 ? -7.643 16.073 4.003 1.00 34.44 83 ASN A CA 1
ATOM 639 C C . ASN A 1 83 ? -8.470 15.241 3.018 1.00 34.44 83 ASN A C 1
ATOM 641 O O . ASN A 1 83 ? -8.240 15.270 1.808 1.00 34.44 83 ASN A O 1
ATOM 645 N N . VAL A 1 84 ? -9.380 14.443 3.557 1.00 40.69 84 VAL A N 1
ATOM 646 C CA . VAL A 1 84 ? -10.218 13.509 2.822 1.00 40.69 84 VAL A CA 1
ATOM 647 C C . VAL A 1 84 ? -11.665 13.961 2.976 1.00 40.69 84 VAL A C 1
ATOM 649 O O . VAL A 1 84 ? -12.261 13.852 4.047 1.00 40.69 84 VAL A O 1
ATOM 652 N N . GLN A 1 85 ? -12.249 14.450 1.882 1.00 37.00 85 GLN A N 1
ATOM 653 C CA . GLN A 1 85 ? -13.678 14.734 1.817 1.00 37.00 85 GLN A CA 1
ATOM 654 C C . GLN A 1 85 ? -14.368 13.580 1.083 1.00 37.00 85 GLN A C 1
ATOM 656 O O . GLN A 1 85 ? -14.171 13.371 -0.116 1.00 37.00 85 GLN A O 1
ATOM 661 N N . ILE A 1 86 ? -15.128 12.774 1.827 1.00 39.19 86 ILE A N 1
ATOM 662 C CA . ILE A 1 86 ? -15.848 11.616 1.288 1.00 39.19 86 ILE A CA 1
ATOM 663 C C . ILE A 1 86 ? -17.214 12.111 0.825 1.00 39.19 86 ILE A C 1
ATOM 665 O O . ILE A 1 86 ? -18.045 12.518 1.630 1.00 39.19 86 ILE A O 1
ATOM 669 N N . ASN A 1 87 ? -17.434 12.121 -0.489 1.00 33.50 87 ASN A N 1
ATOM 670 C CA . ASN A 1 87 ? -18.680 12.600 -1.077 1.00 33.50 87 ASN A CA 1
ATOM 671 C C . ASN A 1 87 ? -19.739 11.487 -1.002 1.00 33.50 87 ASN A C 1
ATOM 673 O O . ASN A 1 87 ? -19.944 10.749 -1.964 1.00 33.50 87 ASN A O 1
ATOM 677 N N . GLY A 1 88 ? -20.351 11.320 0.170 1.00 33.47 88 GLY A N 1
ATOM 678 C CA . GLY A 1 88 ? -21.349 10.285 0.432 1.00 33.47 88 GLY A CA 1
ATOM 679 C C . GLY A 1 88 ? -22.173 10.599 1.678 1.00 33.47 88 GLY A C 1
ATOM 680 O O . GLY A 1 88 ? -21.935 10.024 2.728 1.00 33.47 88 GLY A O 1
ATOM 681 N N . GLY A 1 89 ? -23.144 11.507 1.557 1.00 38.47 89 GLY A N 1
ATOM 682 C CA . GLY A 1 89 ? -24.039 11.891 2.657 1.00 38.47 89 GLY A CA 1
ATOM 683 C C . GLY A 1 89 ? -23.537 13.101 3.452 1.00 38.47 89 GLY A C 1
ATOM 684 O O . GLY A 1 89 ? -22.338 13.328 3.583 1.00 38.47 89 GLY A O 1
ATOM 685 N N . ALA A 1 90 ? -24.468 13.938 3.912 1.00 45.00 90 ALA A N 1
ATOM 686 C CA . ALA A 1 90 ? -24.184 15.230 4.531 1.00 45.00 90 ALA A CA 1
ATOM 687 C C . ALA A 1 90 ? -23.169 15.129 5.695 1.00 45.00 90 ALA A C 1
ATOM 689 O O . ALA A 1 90 ? -23.356 14.350 6.621 1.00 45.00 90 ALA A O 1
ATOM 690 N N . ASN A 1 91 ? -22.131 15.972 5.658 1.00 57.84 91 ASN A N 1
ATOM 691 C CA . ASN A 1 91 ? -21.196 16.273 6.756 1.00 57.84 91 ASN A CA 1
ATOM 692 C C . ASN A 1 91 ? -20.224 15.168 7.216 1.00 57.84 91 ASN A C 1
ATOM 694 O O . ASN A 1 91 ? -19.811 15.176 8.376 1.00 57.84 91 ASN A O 1
ATOM 698 N N . GLN A 1 92 ? -19.789 14.271 6.327 1.00 61.56 92 GLN A N 1
ATOM 699 C CA . GLN A 1 92 ? -18.665 13.374 6.622 1.00 61.56 92 GLN A CA 1
ATOM 700 C C . GLN A 1 92 ? -17.319 13.986 6.206 1.00 61.56 92 GLN A C 1
ATOM 702 O O . GLN A 1 92 ? -17.099 14.311 5.037 1.00 61.56 92 GLN A O 1
ATOM 707 N N . SER A 1 93 ? -16.389 14.129 7.153 1.00 67.56 93 SER A N 1
ATOM 708 C CA . SER A 1 93 ? -15.006 14.541 6.876 1.00 67.56 93 SER A CA 1
ATOM 709 C C . SER A 1 93 ? -14.018 13.632 7.592 1.00 67.56 93 SER A C 1
ATOM 711 O O . SER A 1 93 ? -14.253 13.232 8.729 1.00 67.56 93 SER A O 1
ATOM 713 N N . VAL A 1 94 ? -12.919 13.280 6.926 1.00 72.75 94 VAL A N 1
ATOM 714 C CA . VAL A 1 94 ? -11.833 12.506 7.532 1.00 72.75 94 VAL A CA 1
ATOM 715 C C . VAL A 1 94 ? -10.524 13.241 7.278 1.00 72.75 94 VAL A C 1
ATOM 717 O O . VAL A 1 94 ? -10.214 13.638 6.159 1.00 72.75 94 VAL A O 1
ATOM 720 N N . ARG A 1 95 ? -9.720 13.429 8.313 1.00 68.69 95 ARG A N 1
ATOM 721 C CA . ARG A 1 95 ? -8.386 14.013 8.232 1.00 68.69 95 ARG A CA 1
ATOM 722 C C . ARG A 1 95 ? -7.390 12.995 8.740 1.00 68.69 95 ARG A C 1
ATOM 724 O O . ARG A 1 95 ? -7.512 12.512 9.857 1.00 68.69 95 ARG A O 1
ATOM 731 N N . ILE A 1 96 ? -6.390 12.695 7.923 1.00 74.25 96 ILE A N 1
ATOM 732 C CA . ILE A 1 96 ? -5.330 11.756 8.276 1.00 74.25 96 ILE A CA 1
ATOM 733 C C . ILE A 1 96 ? -4.022 12.531 8.345 1.00 74.25 96 ILE A C 1
ATOM 735 O O . ILE A 1 96 ? -3.616 13.191 7.385 1.00 74.25 96 ILE A O 1
ATOM 739 N N . LYS A 1 97 ? -3.354 12.433 9.487 1.00 67.56 97 LYS A N 1
ATOM 740 C CA . LYS A 1 97 ? -2.040 13.002 9.746 1.00 67.56 97 LYS A CA 1
ATOM 741 C C . LYS A 1 97 ? -1.077 11.875 10.073 1.00 67.56 97 LYS A C 1
ATOM 743 O O . LYS A 1 97 ? -1.382 11.033 10.911 1.00 67.56 97 LYS A O 1
ATOM 748 N N . VAL A 1 98 ? 0.082 11.860 9.428 1.00 64.56 98 VAL A N 1
ATOM 749 C CA . VAL A 1 98 ? 1.149 10.905 9.749 1.00 64.56 98 VAL A CA 1
ATOM 750 C C . VAL A 1 98 ? 2.427 11.683 10.018 1.00 64.56 98 VAL A C 1
ATOM 752 O O . VAL A 1 98 ? 2.866 12.475 9.181 1.00 64.56 98 VAL A O 1
ATOM 755 N N . VAL A 1 99 ? 3.006 11.488 11.202 1.00 64.31 99 VAL A N 1
ATOM 756 C CA . VAL A 1 99 ? 4.253 12.134 11.629 1.00 64.31 99 VAL A CA 1
ATOM 757 C C . VAL A 1 99 ? 5.138 11.079 12.275 1.00 64.31 99 VAL A C 1
ATOM 759 O O . VAL A 1 99 ? 4.758 10.490 13.276 1.00 64.31 99 VAL A O 1
ATOM 762 N N . ASN A 1 100 ? 6.321 10.830 11.706 1.00 64.75 100 ASN A N 1
ATOM 763 C CA . ASN A 1 100 ? 7.309 9.882 12.248 1.00 64.75 100 ASN A CA 1
ATOM 764 C C . ASN A 1 100 ? 6.775 8.452 12.502 1.00 64.75 100 ASN A C 1
ATOM 766 O O . ASN A 1 100 ? 7.275 7.750 13.377 1.00 64.75 100 ASN A O 1
ATOM 770 N N . GLY A 1 101 ? 5.780 8.010 11.726 1.00 65.62 101 GLY A N 1
ATOM 771 C CA . GLY A 1 101 ? 5.140 6.697 11.884 1.00 65.62 101 GLY A CA 1
ATOM 772 C C . GLY A 1 101 ? 3.940 6.669 12.827 1.00 65.62 101 GLY A C 1
ATOM 773 O O . GLY A 1 101 ? 3.238 5.659 12.856 1.00 65.62 101 GLY A O 1
ATOM 774 N N . ASP A 1 102 ? 3.674 7.767 13.533 1.00 75.69 102 ASP A N 1
ATOM 775 C CA . ASP A 1 102 ? 2.464 7.930 14.326 1.00 75.69 102 ASP A CA 1
ATOM 776 C C . ASP A 1 102 ? 1.358 8.460 13.415 1.00 75.69 102 ASP A C 1
ATOM 778 O O . ASP A 1 102 ? 1.484 9.518 12.782 1.00 75.69 102 ASP A O 1
ATOM 782 N N . ARG A 1 103 ? 0.275 7.695 13.314 1.00 79.44 103 ARG A N 1
ATOM 783 C CA . ARG A 1 103 ? -0.907 8.018 12.525 1.00 79.44 103 ARG A CA 1
ATOM 784 C C . ARG A 1 103 ? -1.974 8.598 13.445 1.00 79.44 103 ARG A C 1
ATOM 786 O O . ARG A 1 103 ? -2.281 8.028 14.482 1.00 79.44 103 ARG A O 1
ATOM 793 N N . THR A 1 104 ? -2.557 9.724 13.053 1.00 82.50 104 THR A N 1
ATOM 794 C CA . THR A 1 104 ? -3.740 10.328 13.675 1.00 82.50 104 THR A CA 1
ATOM 795 C C . THR A 1 104 ? -4.832 10.465 12.620 1.00 82.50 104 THR A C 1
ATOM 797 O O . THR A 1 104 ? -4.594 11.045 11.563 1.00 82.50 104 THR A O 1
ATOM 800 N N . ILE A 1 105 ? -6.016 9.928 12.888 1.00 84.06 105 ILE A N 1
ATOM 801 C CA . ILE A 1 105 ? -7.194 10.003 12.025 1.00 84.06 105 ILE A CA 1
ATOM 802 C C . ILE A 1 105 ? -8.278 10.739 12.805 1.00 84.06 105 ILE A C 1
ATOM 804 O O . ILE A 1 105 ? -8.735 10.258 13.834 1.00 84.06 105 ILE A O 1
ATOM 808 N N . GLU A 1 106 ? -8.689 11.901 12.322 1.00 82.62 106 GLU A N 1
ATOM 809 C CA . GLU A 1 106 ? -9.837 12.643 12.835 1.00 82.62 106 GLU A CA 1
ATOM 810 C C . GLU A 1 106 ? -10.989 12.451 11.851 1.00 82.62 106 GLU A C 1
ATOM 812 O O . GLU A 1 106 ? -10.914 12.919 10.718 1.00 82.62 106 GLU A O 1
ATOM 817 N N . ALA A 1 107 ? -12.044 11.758 12.255 1.00 84.06 107 ALA A N 1
ATOM 818 C CA . ALA A 1 107 ? -13.269 11.626 11.485 1.00 84.06 107 ALA A CA 1
ATOM 819 C C . ALA A 1 107 ? -14.402 12.404 12.158 1.00 84.06 107 ALA A C 1
ATOM 821 O O . ALA A 1 107 ? -14.543 12.393 13.381 1.00 84.06 107 ALA A O 1
ATOM 822 N N . GLN A 1 108 ? -15.219 13.068 11.353 1.00 82.81 108 GLN A N 1
ATOM 823 C CA . GLN A 1 108 ? -16.455 13.707 11.775 1.00 82.81 108 GLN A CA 1
ATOM 824 C C . GLN A 1 108 ? -17.587 13.179 10.901 1.00 82.81 108 GLN A C 1
ATOM 826 O O . GLN A 1 108 ? -17.457 13.172 9.678 1.00 82.81 108 GLN A O 1
ATOM 831 N N . ASP A 1 109 ? -18.661 12.722 11.536 1.00 79.81 109 ASP A N 1
ATOM 832 C CA . ASP A 1 109 ? -19.857 12.164 10.903 1.00 79.81 109 ASP A CA 1
ATOM 833 C C . ASP A 1 109 ? -21.078 12.846 11.541 1.00 79.81 109 ASP A C 1
ATOM 835 O O . ASP A 1 109 ? -21.564 12.442 12.597 1.00 79.81 109 ASP A O 1
ATOM 839 N N . GLY A 1 110 ? -21.494 13.985 10.976 1.00 84.25 110 GLY A N 1
ATOM 840 C CA . GLY A 1 110 ? -22.506 14.843 11.602 1.00 84.25 110 GLY A CA 1
ATOM 841 C C . GLY A 1 110 ? -22.032 15.434 12.941 1.00 84.25 110 GLY A C 1
ATOM 842 O O . GLY A 1 110 ? -21.055 16.190 12.972 1.00 84.25 110 GLY A O 1
ATOM 843 N N . ASP A 1 111 ? -22.735 15.096 14.028 1.00 84.06 111 ASP A N 1
ATOM 844 C CA . ASP A 1 111 ? -22.424 15.515 15.408 1.00 84.06 111 ASP A CA 1
ATOM 845 C C . ASP A 1 111 ? -21.460 14.556 16.132 1.00 84.06 111 ASP A C 1
ATOM 847 O O . ASP A 1 111 ? -21.016 14.838 17.249 1.00 84.06 111 ASP A O 1
ATOM 851 N N . GLU A 1 112 ? -21.127 13.419 15.515 1.00 87.69 112 GLU A N 1
ATOM 852 C CA . GLU A 1 112 ? -20.172 12.462 16.064 1.00 87.69 112 GLU A CA 1
ATOM 853 C C . GLU A 1 112 ? -18.750 12.800 15.612 1.00 87.69 112 GLU A C 1
ATOM 855 O O . GLU A 1 112 ? -18.485 13.099 14.442 1.00 87.69 112 GLU A O 1
ATOM 860 N N . LYS A 1 113 ? -17.807 12.724 16.552 1.00 90.12 113 LYS A N 1
ATOM 861 C CA . LYS A 1 113 ? -16.379 12.910 16.294 1.00 90.12 113 LYS A CA 1
ATOM 862 C C . LYS A 1 113 ? -15.608 11.689 16.765 1.00 90.12 113 LYS A C 1
ATOM 864 O O . LYS A 1 113 ? -15.745 11.261 17.908 1.00 90.12 113 LYS A O 1
ATOM 869 N N . VAL A 1 114 ? -14.749 11.167 15.901 1.00 91.69 114 VAL A N 1
ATOM 870 C CA . VAL A 1 114 ? -13.862 10.046 16.200 1.00 91.69 114 VAL A CA 1
ATOM 871 C C . VAL A 1 114 ? -12.418 10.483 15.982 1.00 91.69 114 VAL A C 1
ATOM 873 O O . VAL A 1 114 ? -12.069 10.984 14.920 1.00 91.69 114 VAL A O 1
ATOM 876 N N . GLU A 1 115 ? -11.566 10.296 16.981 1.00 91.31 115 GLU A N 1
ATOM 877 C CA . GLU A 1 115 ? -10.121 10.500 16.872 1.00 91.31 115 GLU A CA 1
ATOM 878 C C . GLU A 1 115 ? -9.419 9.167 17.117 1.00 91.31 115 GLU A C 1
ATOM 880 O O . GLU A 1 115 ? -9.594 8.558 18.167 1.00 91.31 115 GLU A O 1
ATOM 885 N N . ILE A 1 116 ? -8.635 8.704 16.149 1.00 92.00 116 ILE A N 1
ATOM 886 C CA . ILE A 1 116 ? -7.851 7.473 16.240 1.00 92.00 116 ILE A CA 1
ATOM 887 C C . ILE A 1 116 ? -6.382 7.853 16.191 1.00 92.00 116 ILE A C 1
ATOM 889 O O . ILE A 1 116 ? -5.959 8.567 15.284 1.00 92.00 116 ILE A O 1
ATOM 893 N N . ARG A 1 117 ? -5.592 7.343 17.126 1.00 90.00 117 ARG A N 1
ATOM 894 C CA . ARG A 1 117 ? -4.135 7.377 17.077 1.00 90.00 117 ARG A CA 1
ATOM 895 C C . ARG A 1 117 ? -3.618 5.957 17.093 1.00 90.00 117 ARG A C 1
ATOM 897 O O . ARG A 1 117 ? -4.086 5.141 17.876 1.00 90.00 117 ARG A O 1
ATOM 904 N N . ASP A 1 118 ? -2.677 5.660 16.216 1.00 86.12 118 ASP A N 1
ATOM 905 C CA . ASP A 1 118 ? -1.979 4.385 16.240 1.00 86.12 118 ASP A CA 1
ATOM 906 C C . ASP A 1 118 ? -0.573 4.529 15.676 1.00 86.12 118 ASP A C 1
ATOM 908 O O . ASP A 1 118 ? -0.259 5.452 14.921 1.00 86.12 118 ASP A O 1
ATOM 912 N N . LYS A 1 119 ? 0.267 3.568 16.031 1.00 80.25 119 LYS A N 1
ATOM 913 C CA . LYS A 1 119 ? 1.616 3.414 15.521 1.00 80.25 119 LYS A CA 1
ATOM 914 C C . LYS A 1 119 ? 1.674 2.174 14.649 1.00 80.25 119 LYS A C 1
ATOM 916 O O . LYS A 1 119 ? 1.983 1.076 15.113 1.00 80.25 119 LYS A O 1
ATOM 921 N N . ASN A 1 120 ? 1.346 2.346 13.370 1.00 74.88 120 ASN A N 1
ATOM 922 C CA . ASN A 1 120 ? 1.292 1.255 12.393 1.00 74.88 120 ASN A CA 1
ATOM 923 C C . ASN A 1 120 ? 0.358 0.109 12.846 1.00 74.88 120 ASN A C 1
ATOM 925 O O . ASN A 1 120 ? 0.730 -1.068 12.832 1.00 74.88 120 ASN A O 1
ATOM 929 N N . GLY A 1 121 ? -0.840 0.468 13.316 1.00 79.62 121 GLY A N 1
ATOM 930 C CA . GLY A 1 121 ? -1.851 -0.456 13.844 1.00 79.62 121 GLY A CA 1
ATOM 931 C C . GLY A 1 121 ? -1.526 -1.083 15.201 1.00 79.62 121 GLY A C 1
ATOM 932 O O . GLY A 1 121 ? -2.179 -2.049 15.593 1.00 79.62 121 GLY A O 1
ATOM 933 N N . LYS A 1 122 ? -0.528 -0.546 15.906 1.00 84.00 122 LYS A N 1
ATOM 934 C CA . LYS A 1 122 ? -0.220 -0.857 17.307 1.00 84.00 122 LYS A CA 1
ATOM 935 C C . LYS A 1 122 ? -0.488 0.361 18.181 1.00 84.00 122 LYS A C 1
ATOM 937 O O . LYS A 1 122 ? -0.570 1.467 17.656 1.00 84.00 122 LYS A O 1
ATOM 942 N N . GLU A 1 123 ? -0.580 0.161 19.492 1.00 89.19 123 GLU A N 1
ATOM 943 C CA . GLU A 1 123 ? -0.805 1.246 20.464 1.00 89.19 123 GLU A CA 1
ATOM 944 C C . GLU A 1 123 ? -2.026 2.096 20.067 1.00 89.19 123 GLU A C 1
ATOM 946 O O . GLU A 1 123 ? -1.948 3.313 19.916 1.00 89.19 123 GLU A O 1
ATOM 951 N N . ILE A 1 124 ? -3.153 1.423 19.815 1.00 91.31 124 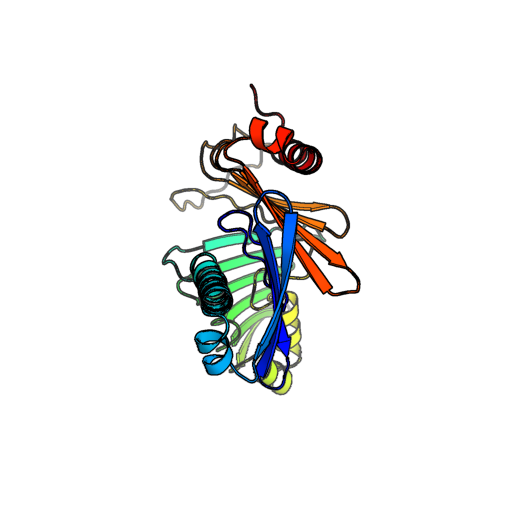ILE A N 1
ATOM 952 C CA . ILE A 1 124 ? -4.369 2.059 19.315 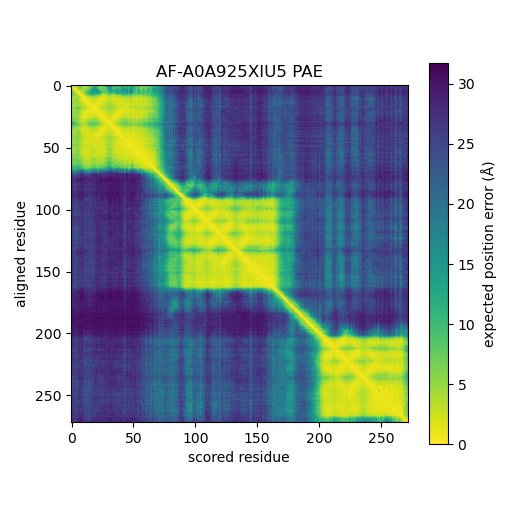1.00 91.31 124 ILE A CA 1
ATOM 953 C C . ILE A 1 124 ? -5.030 2.834 20.455 1.00 91.31 124 ILE A C 1
ATOM 955 O O . ILE A 1 124 ? -5.465 2.243 21.445 1.00 91.31 124 ILE A O 1
ATOM 959 N N . GLU A 1 125 ? -5.176 4.143 20.276 1.00 93.38 125 GLU A N 1
ATOM 960 C CA . GLU A 1 125 ? -6.016 5.012 21.095 1.00 93.38 125 GLU A CA 1
ATOM 961 C C . GLU A 1 125 ? -7.184 5.524 20.248 1.00 93.38 125 GLU A C 1
ATOM 963 O O . GLU A 1 125 ? -6.979 6.146 19.208 1.00 93.38 125 GLU A O 1
ATOM 968 N N . LEU A 1 126 ? -8.418 5.277 20.684 1.00 94.19 126 LEU A N 1
ATOM 969 C CA . LEU A 1 126 ? -9.628 5.732 20.002 1.00 94.19 126 LEU A CA 1
ATOM 970 C C . LEU A 1 126 ? -10.468 6.574 20.957 1.00 94.19 126 LEU A C 1
ATOM 972 O O . LEU A 1 126 ? -10.837 6.110 22.033 1.00 94.19 126 LEU A O 1
ATOM 976 N N . LYS A 1 127 ? -10.806 7.796 20.550 1.00 93.69 127 LYS A N 1
ATOM 977 C CA . LYS A 1 127 ? -11.758 8.666 21.243 1.00 93.69 127 LYS A CA 1
ATOM 978 C C . LYS A 1 127 ? -13.005 8.807 20.395 1.00 93.69 127 LYS A C 1
ATOM 980 O O . LYS A 1 127 ? -12.911 9.210 19.240 1.00 93.69 127 LYS A O 1
ATOM 985 N N . HIS A 1 128 ? -14.157 8.493 20.965 1.00 94.06 128 HIS A N 1
ATOM 986 C CA . HIS A 1 128 ? -15.447 8.652 20.314 1.00 94.06 128 HIS A CA 1
ATOM 987 C C . HIS A 1 128 ? -16.291 9.642 21.112 1.00 94.06 128 HIS A C 1
ATOM 989 O O . HIS A 1 128 ? -16.707 9.354 22.232 1.00 94.06 128 HIS A O 1
ATOM 995 N N . THR A 1 129 ? -16.528 10.819 20.542 1.00 90.75 129 THR A N 1
ATOM 996 C CA . THR A 1 129 ? -17.407 11.842 21.100 1.00 90.75 129 THR A CA 1
ATOM 997 C C . THR A 1 129 ? -18.745 11.803 20.377 1.00 90.75 129 THR A C 1
ATOM 999 O O . THR A 1 129 ? -18.794 12.004 19.166 1.00 90.75 129 THR A O 1
ATOM 1002 N N . ARG A 1 130 ? -19.824 11.589 21.129 1.00 89.94 130 ARG A N 1
ATOM 1003 C CA . ARG A 1 130 ? -21.204 11.560 20.627 1.00 89.94 130 ARG A CA 1
ATOM 1004 C C . ARG A 1 130 ? -22.152 12.310 21.567 1.00 89.94 130 ARG A C 1
ATOM 1006 O O . ARG A 1 130 ? -21.906 12.335 22.778 1.00 89.94 130 ARG A O 1
ATOM 1013 N N . PRO A 1 131 ? -23.236 12.915 21.062 1.00 84.50 131 PRO A N 1
ATOM 1014 C CA . PRO A 1 131 ? -24.282 13.466 21.913 1.00 84.50 131 PRO A CA 1
ATOM 1015 C C . PRO A 1 131 ? -25.075 12.337 22.594 1.00 84.50 131 PRO A C 1
ATOM 1017 O O . PRO A 1 131 ? -25.610 11.449 21.938 1.00 84.50 131 PRO A O 1
ATOM 1020 N N . VAL A 1 132 ? -25.177 12.384 23.921 1.00 87.00 132 VAL A N 1
ATOM 1021 C CA . VAL A 1 132 ? -26.053 11.533 24.738 1.00 87.00 132 VAL A CA 1
ATOM 1022 C C . VAL A 1 132 ? -26.895 12.471 25.596 1.00 87.00 132 VAL A C 1
ATOM 1024 O O . VAL A 1 132 ? -26.348 13.303 26.320 1.00 87.00 132 VAL A O 1
ATOM 1027 N N . ASP A 1 133 ? -28.219 12.409 25.456 1.00 85.69 133 ASP A N 1
ATOM 1028 C CA . ASP A 1 133 ? -29.164 13.298 26.152 1.00 85.69 133 ASP A CA 1
ATOM 1029 C C . ASP A 1 133 ? -28.875 14.801 25.941 1.00 85.69 133 ASP A C 1
ATOM 1031 O O . ASP A 1 133 ? -28.971 15.620 26.856 1.00 85.69 133 ASP A O 1
ATOM 1035 N N . GLY A 1 134 ? -28.452 15.171 24.725 1.00 85.31 134 GLY A N 1
ATOM 1036 C CA . GLY A 1 134 ? -28.115 16.555 24.364 1.00 85.31 134 GLY A CA 1
ATOM 1037 C C . GLY A 1 134 ? -26.790 17.070 24.943 1.00 85.31 134 GLY A C 1
ATOM 1038 O O . GLY A 1 134 ? -26.472 18.246 24.776 1.00 85.31 134 GLY A O 1
ATOM 1039 N N . LYS A 1 135 ? -25.998 16.215 25.605 1.00 84.25 135 LYS A N 1
ATOM 1040 C CA . LYS A 1 135 ? -24.655 16.537 26.110 1.00 84.25 135 LYS A CA 1
ATOM 1041 C C . LYS A 1 135 ? -23.602 15.712 25.381 1.00 84.25 135 LYS A C 1
ATOM 1043 O O . LYS A 1 135 ? -23.789 14.523 25.145 1.00 84.25 135 LYS A O 1
ATOM 1048 N N . ALA A 1 136 ? -22.470 16.325 25.050 1.00 86.56 136 ALA A N 1
ATOM 1049 C CA . ALA A 1 136 ? -21.349 15.600 24.464 1.00 86.56 136 ALA A CA 1
ATOM 1050 C C . ALA A 1 136 ? -20.752 14.629 25.496 1.00 86.56 136 ALA A C 1
ATOM 1052 O O . ALA A 1 136 ? -20.302 15.048 26.565 1.00 86.56 136 ALA A O 1
ATOM 1053 N N . LYS A 1 137 ? -20.736 13.337 25.165 1.00 92.06 137 LYS A N 1
ATOM 1054 C CA . LYS A 1 137 ? -20.049 12.290 25.920 1.00 92.06 137 LYS A CA 1
ATOM 1055 C C . LYS A 1 137 ? -18.882 11.771 25.090 1.00 92.06 137 LYS A C 1
ATOM 1057 O O . LYS A 1 137 ? -19.069 11.416 23.930 1.00 92.06 137 LYS A O 1
ATOM 1062 N N . THR A 1 138 ? -17.699 11.713 25.696 1.00 92.69 138 THR A N 1
ATOM 1063 C CA . THR A 1 138 ? -16.494 11.150 25.080 1.00 92.69 138 THR A CA 1
ATOM 1064 C C . THR A 1 138 ? -16.157 9.828 25.750 1.00 92.69 138 THR A C 1
ATOM 1066 O O . THR A 1 138 ? -15.893 9.799 26.950 1.00 92.69 138 THR A O 1
ATOM 1069 N N . ASP A 1 139 ? -16.155 8.756 24.966 1.00 92.56 139 ASP A N 1
ATOM 1070 C CA . ASP A 1 139 ? -15.680 7.439 25.369 1.00 92.56 139 ASP A CA 1
ATOM 1071 C C . ASP A 1 139 ? -14.247 7.250 24.821 1.00 92.56 139 ASP A C 1
ATOM 1073 O O . ASP A 1 139 ? -13.992 7.481 23.635 1.00 92.56 139 ASP A O 1
ATOM 1077 N N . GLU A 1 140 ? -13.294 6.875 25.681 1.00 94.50 140 GLU A N 1
ATOM 1078 C CA . GLU A 1 140 ? -11.897 6.620 25.299 1.00 94.50 140 GLU A CA 1
ATOM 1079 C C . GLU A 1 140 ? -11.572 5.127 25.406 1.00 94.50 140 GLU A C 1
ATOM 1081 O O . GLU A 1 140 ? -11.885 4.480 26.406 1.00 94.50 140 GLU A O 1
ATOM 1086 N N . TYR A 1 141 ? -10.901 4.591 24.390 1.00 94.25 141 TYR A N 1
ATOM 1087 C CA . TYR A 1 141 ? -10.526 3.185 24.288 1.00 94.25 141 TYR A CA 1
ATOM 1088 C C . TYR A 1 141 ? -9.037 3.068 23.977 1.00 94.25 141 TYR A C 1
ATOM 1090 O O . TYR A 1 141 ? -8.521 3.788 23.121 1.00 94.25 141 TYR A O 1
ATOM 1098 N N . LYS A 1 142 ? -8.348 2.143 24.653 1.00 93.75 142 LYS A N 1
ATOM 1099 C CA . LYS A 1 142 ? -6.932 1.846 24.411 1.00 93.75 142 LYS A CA 1
ATOM 1100 C C . LYS A 1 142 ? -6.720 0.350 24.242 1.00 93.75 142 LYS A C 1
ATOM 1102 O O . LYS A 1 142 ? -7.247 -0.437 25.029 1.00 93.75 142 LYS A O 1
ATOM 1107 N N . ALA A 1 143 ? -5.934 -0.034 23.245 1.00 93.69 143 ALA A N 1
ATOM 1108 C CA . ALA A 1 143 ? -5.595 -1.424 22.971 1.00 93.69 143 ALA A CA 1
ATOM 1109 C C . ALA A 1 143 ? -4.184 -1.544 22.388 1.00 93.69 143 ALA A C 1
ATOM 1111 O O . ALA A 1 143 ? -3.681 -0.620 21.747 1.00 93.69 143 ALA A O 1
ATOM 1112 N N . ALA A 1 144 ? -3.539 -2.692 22.599 1.00 88.12 144 ALA A N 1
ATOM 1113 C CA . ALA A 1 144 ? -2.207 -2.936 22.044 1.00 88.12 144 ALA A CA 1
ATOM 1114 C C . ALA A 1 144 ? -2.236 -3.075 20.512 1.00 88.12 144 ALA A C 1
ATOM 1116 O O . ALA A 1 144 ? -1.330 -2.597 19.831 1.00 88.12 144 ALA A O 1
ATOM 1117 N N . ASP A 1 145 ? -3.288 -3.698 19.984 1.00 87.25 145 ASP A N 1
ATOM 1118 C CA . ASP A 1 145 ? -3.521 -3.950 18.565 1.00 87.25 145 ASP A CA 1
ATOM 1119 C C . ASP A 1 145 ? -5.028 -4.115 18.282 1.00 87.25 145 ASP A C 1
ATOM 1121 O O . ASP A 1 145 ? -5.879 -3.980 19.169 1.00 87.25 145 ASP A O 1
ATOM 1125 N N . LEU A 1 146 ? -5.373 -4.371 17.018 1.00 86.88 146 LEU A N 1
ATOM 1126 C CA . LEU A 1 146 ? -6.759 -4.522 16.578 1.00 86.88 146 LEU A CA 1
ATOM 1127 C C . LEU A 1 146 ? -7.456 -5.747 17.190 1.00 86.88 146 LEU A C 1
ATOM 1129 O O . LEU A 1 146 ? -8.668 -5.705 17.405 1.00 86.88 146 LEU A O 1
ATOM 1133 N N . ASP A 1 147 ? -6.740 -6.839 17.447 1.00 86.88 147 ASP A N 1
ATOM 1134 C CA . ASP A 1 147 ? -7.347 -8.059 17.983 1.00 86.88 147 ASP A CA 1
ATOM 1135 C C . ASP A 1 147 ? -7.640 -7.910 19.483 1.00 86.88 147 ASP A C 1
ATOM 1137 O O . ASP A 1 147 ? -8.718 -8.299 19.948 1.00 86.88 147 ASP A O 1
ATOM 1141 N N . ASP A 1 148 ? -6.764 -7.218 20.213 1.00 88.19 148 ASP A N 1
ATOM 1142 C CA . ASP A 1 148 ? -7.009 -6.759 21.581 1.00 88.19 148 ASP A CA 1
ATOM 1143 C C . ASP A 1 148 ? -8.204 -5.787 21.638 1.00 88.19 148 ASP A C 1
ATOM 1145 O O . ASP A 1 148 ? -9.090 -5.928 22.486 1.00 88.19 148 ASP A O 1
ATOM 1149 N N . LEU A 1 149 ? -8.306 -4.857 20.676 1.00 91.75 149 LEU A N 1
ATOM 1150 C CA . LEU A 1 149 ? -9.431 -3.920 20.591 1.00 91.75 149 LEU A CA 1
ATOM 1151 C C . LEU A 1 149 ? -10.761 -4.632 20.310 1.00 91.75 149 LEU A C 1
ATOM 1153 O O . LEU A 1 149 ? -11.759 -4.310 20.948 1.00 91.75 149 LEU A O 1
ATOM 1157 N N . LYS A 1 150 ? -10.796 -5.621 19.405 1.00 92.00 150 LYS A N 1
ATOM 1158 C CA . LYS A 1 150 ? -12.002 -6.435 19.141 1.00 92.00 150 LYS A CA 1
ATOM 1159 C C . LYS A 1 150 ? -12.458 -7.201 20.377 1.00 92.00 150 LYS A C 1
ATOM 1161 O O . LYS A 1 150 ? -13.659 -7.321 20.603 1.00 92.00 150 LYS A O 1
ATOM 1166 N N . THR A 1 151 ? -11.503 -7.715 21.149 1.00 93.75 151 THR A N 1
ATOM 1167 C CA . THR A 1 151 ? -11.776 -8.531 22.335 1.00 93.75 151 THR A CA 1
ATOM 1168 C C . THR A 1 151 ? -12.327 -7.680 23.478 1.00 93.75 151 THR A C 1
ATOM 1170 O O . THR A 1 151 ? -13.314 -8.058 24.104 1.00 93.75 151 THR A O 1
ATOM 1173 N N . LYS A 1 152 ? -11.724 -6.513 23.739 1.00 94.19 152 LYS A N 1
ATOM 1174 C CA . LYS A 1 152 ? -12.121 -5.626 24.846 1.00 94.19 152 LYS A CA 1
ATOM 1175 C C . LYS A 1 152 ? -13.294 -4.712 24.497 1.00 94.19 152 LYS A C 1
ATOM 1177 O O . LYS A 1 152 ? -14.161 -4.467 25.332 1.00 94.19 152 LYS A O 1
ATOM 1182 N N . HIS A 1 153 ? -13.310 -4.186 23.274 1.00 94.50 153 HIS A N 1
ATOM 1183 C CA . HIS A 1 153 ? -14.208 -3.117 22.836 1.00 94.50 153 HIS A CA 1
ATOM 1184 C C . HIS A 1 153 ? -14.670 -3.344 21.385 1.00 94.50 153 HIS A C 1
ATOM 1186 O O . HIS A 1 153 ? -14.257 -2.621 20.471 1.00 94.50 153 HIS A O 1
ATOM 1192 N N . PRO A 1 154 ? -15.566 -4.318 21.140 1.00 90.81 154 PRO A N 1
ATOM 1193 C CA . PRO A 1 154 ? -16.009 -4.660 19.788 1.00 90.81 154 PRO A CA 1
ATOM 1194 C C . PRO A 1 154 ? -16.658 -3.483 19.038 1.00 90.81 154 PRO A C 1
ATOM 1196 O O . PRO A 1 154 ? -16.561 -3.410 17.814 1.00 90.81 154 PRO A O 1
ATOM 1199 N N . GLU A 1 155 ? -17.283 -2.534 19.742 1.00 87.88 155 GLU A N 1
ATOM 1200 C CA . GLU A 1 155 ? -17.823 -1.306 19.137 1.00 87.88 155 GLU A CA 1
ATOM 1201 C C . GLU A 1 155 ? -16.717 -0.364 18.637 1.00 87.88 155 GLU A C 1
ATOM 1203 O O . GLU A 1 155 ? -16.770 0.104 17.498 1.00 87.88 155 GLU A O 1
ATOM 1208 N N . ALA A 1 156 ? -15.670 -0.149 19.441 1.00 90.19 156 ALA A N 1
ATOM 1209 C CA . ALA A 1 156 ? -14.514 0.656 19.051 1.00 90.19 156 ALA A CA 1
ATOM 1210 C C . ALA A 1 156 ? -13.749 0.012 17.884 1.00 90.19 156 ALA A C 1
ATOM 1212 O O . ALA A 1 156 ? -13.290 0.712 16.985 1.00 90.19 156 ALA A O 1
ATOM 1213 N N . ALA A 1 157 ? -13.677 -1.322 17.836 1.00 87.38 157 ALA A N 1
ATOM 1214 C CA . ALA A 1 157 ? -13.060 -2.038 16.722 1.00 87.38 157 ALA A CA 1
ATOM 1215 C C . ALA A 1 157 ? -13.778 -1.794 15.383 1.00 87.38 157 ALA A C 1
ATOM 1217 O O . ALA A 1 157 ? -13.116 -1.674 14.352 1.00 87.38 157 ALA A O 1
ATOM 1218 N N . LYS A 1 158 ? -15.114 -1.666 15.379 1.00 87.62 158 LYS A N 1
ATOM 1219 C CA . LYS A 1 158 ? -15.873 -1.311 14.166 1.00 87.62 158 LYS A CA 1
ATOM 1220 C C . LYS A 1 158 ? -15.561 0.108 13.701 1.00 87.62 158 LYS A C 1
ATOM 1222 O O . LYS A 1 158 ? -15.359 0.315 12.508 1.00 87.62 158 LYS A O 1
ATOM 1227 N N . LEU A 1 159 ? -15.482 1.069 14.626 1.00 88.06 159 LEU A N 1
ATOM 1228 C CA . LEU A 1 159 ? -15.090 2.448 14.308 1.00 88.06 159 LEU A CA 1
ATOM 1229 C C . LEU A 1 159 ? -13.661 2.504 13.764 1.00 88.06 159 LEU A C 1
ATOM 1231 O O . LEU A 1 159 ? -13.414 3.153 12.749 1.00 88.06 159 LEU A O 1
ATOM 1235 N N . TYR A 1 160 ? -12.742 1.761 14.384 1.00 87.44 160 TYR A N 1
ATOM 1236 C CA . TYR A 1 160 ? -11.375 1.633 13.901 1.00 87.44 160 TYR A CA 1
ATOM 1237 C C . TYR A 1 160 ? -11.340 1.076 12.475 1.00 87.44 160 TYR A C 1
ATOM 1239 O O . TYR A 1 160 ? -10.734 1.677 11.602 1.00 87.44 160 TYR A O 1
ATOM 1247 N N . GLN A 1 161 ? -12.049 -0.016 12.186 1.00 84.81 161 GLN A N 1
ATOM 1248 C CA . GLN A 1 161 ? -12.100 -0.578 10.831 1.00 84.81 161 GLN A CA 1
ATOM 1249 C C . GLN A 1 161 ? -12.765 0.357 9.812 1.00 84.81 161 GLN A C 1
ATOM 1251 O O . GLN A 1 161 ? -12.330 0.400 8.663 1.00 84.81 161 GLN A O 1
ATOM 1256 N N . LYS A 1 162 ? -13.793 1.114 10.224 1.00 81.75 162 LYS A N 1
ATOM 1257 C CA . LYS A 1 162 ? -14.498 2.081 9.367 1.00 81.75 162 LYS A CA 1
ATOM 1258 C C . LYS A 1 162 ? -13.571 3.211 8.913 1.00 81.75 162 LYS A C 1
ATOM 1260 O O . LYS A 1 162 ? -13.597 3.573 7.741 1.00 81.75 162 LYS A O 1
ATOM 1265 N N . TYR A 1 163 ? -12.767 3.766 9.823 1.00 82.25 163 TYR A N 1
ATOM 1266 C CA . TYR A 1 163 ? -11.974 4.975 9.556 1.00 82.25 163 TYR A CA 1
ATOM 1267 C C . TYR A 1 163 ? -10.476 4.725 9.349 1.00 82.25 163 TYR A C 1
ATOM 1269 O O . TYR A 1 163 ? -9.799 5.561 8.753 1.00 82.25 163 TYR A O 1
ATOM 1277 N N . ALA A 1 164 ? -9.967 3.568 9.768 1.00 78.44 164 ALA A N 1
ATOM 1278 C CA . ALA A 1 164 ? -8.603 3.106 9.533 1.00 78.44 164 ALA A CA 1
ATOM 1279 C C . ALA A 1 164 ? -8.566 1.832 8.659 1.00 78.44 164 ALA A C 1
ATOM 1281 O O . ALA A 1 164 ? -7.947 0.838 9.061 1.00 78.44 164 ALA A O 1
ATOM 1282 N N . PRO A 1 165 ? -9.215 1.799 7.473 1.00 61.31 165 PRO A N 1
ATOM 1283 C CA . PRO A 1 165 ? -9.167 0.619 6.628 1.00 61.31 165 PRO A CA 1
ATOM 1284 C C . PRO A 1 165 ? -7.745 0.457 6.066 1.00 61.31 165 PRO A C 1
ATOM 1286 O O . PRO A 1 165 ? -7.310 1.164 5.160 1.00 61.31 165 PRO A O 1
ATOM 1289 N N . GLY A 1 166 ? -7.004 -0.475 6.665 1.00 53.50 166 GLY A N 1
ATOM 1290 C CA . GLY A 1 166 ? -5.648 -0.847 6.275 1.00 53.50 166 GLY A CA 1
ATOM 1291 C C . GLY A 1 166 ? -4.543 -0.089 7.021 1.00 53.50 166 GLY A C 1
ATOM 1292 O O . GLY A 1 166 ? -4.530 1.135 7.138 1.00 53.50 166 GLY A O 1
ATOM 1293 N N . ASN A 1 167 ? -3.531 -0.836 7.470 1.00 41.25 167 ASN A N 1
ATOM 1294 C CA . ASN A 1 167 ? -2.223 -0.304 7.893 1.00 41.25 167 ASN A CA 1
ATOM 1295 C C . ASN A 1 167 ? -1.381 0.238 6.721 1.00 41.25 167 ASN A C 1
ATOM 1297 O O . ASN A 1 167 ? -0.238 0.645 6.896 1.00 41.25 167 ASN A O 1
ATOM 1301 N N . GLY A 1 168 ? -1.939 0.266 5.518 1.00 39.56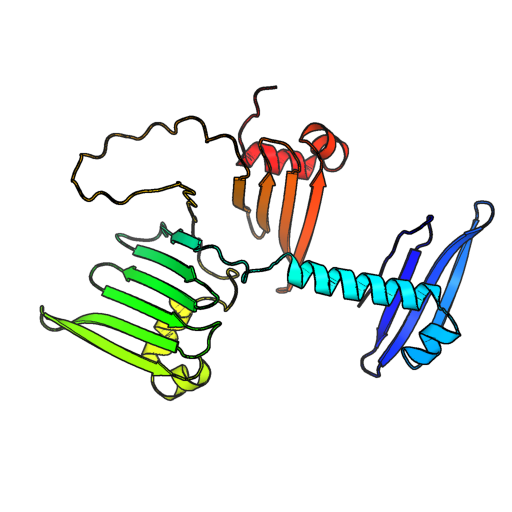 168 GLY A N 1
ATOM 1302 C CA . GLY A 1 168 ? -1.442 1.049 4.403 1.00 39.56 168 GLY A CA 1
ATOM 1303 C C . GLY A 1 168 ? -2.587 1.909 3.902 1.00 39.56 168 GLY A C 1
ATOM 1304 O O . GLY A 1 168 ? -3.747 1.542 4.055 1.00 39.56 168 GLY A O 1
ATOM 1305 N N . ILE A 1 169 ? -2.272 3.038 3.279 1.00 35.78 169 ILE A N 1
ATOM 1306 C CA . ILE A 1 169 ? -3.203 3.787 2.430 1.00 35.78 169 ILE A CA 1
ATOM 1307 C C . ILE A 1 169 ? -3.569 2.878 1.237 1.00 35.78 169 ILE A C 1
ATOM 1309 O O . ILE A 1 169 ? -3.036 3.013 0.141 1.00 35.78 169 ILE A O 1
ATOM 1313 N N . ALA A 1 170 ? -4.388 1.862 1.494 1.00 35.69 170 ALA A N 1
ATOM 1314 C CA . ALA A 1 170 ? -4.751 0.788 0.589 1.00 35.69 170 ALA A CA 1
ATOM 1315 C C . ALA A 1 170 ? -6.006 0.087 1.131 1.00 35.69 170 ALA A C 1
ATOM 1317 O O . ALA A 1 170 ? -5.925 -0.920 1.829 1.00 35.69 170 ALA A O 1
ATOM 1318 N N . GLY A 1 171 ? -7.172 0.616 0.755 1.00 27.66 171 GLY A N 1
ATOM 1319 C CA . GLY A 1 171 ? -8.419 -0.145 0.758 1.00 27.66 171 GLY A CA 1
ATOM 1320 C C . GLY A 1 171 ? -9.638 0.621 1.258 1.00 27.66 171 GLY A C 1
ATOM 1321 O O . GLY A 1 171 ? -9.708 0.993 2.415 1.00 27.66 171 GLY A O 1
ATOM 1322 N N . GLY A 1 172 ? -10.657 0.754 0.409 1.00 27.69 172 GLY A N 1
ATOM 1323 C CA . GLY A 1 172 ? -12.006 0.399 0.861 1.00 27.69 172 GLY A CA 1
ATOM 1324 C C . GLY A 1 172 ? -13.087 1.473 0.939 1.00 27.69 172 GLY A C 1
ATOM 1325 O O . GLY A 1 172 ? -14.244 1.094 1.064 1.00 27.69 172 GLY A O 1
ATOM 1326 N N . ALA A 1 173 ? -12.790 2.764 0.803 1.00 26.36 173 ALA A N 1
ATOM 1327 C CA . ALA A 1 173 ? -13.833 3.781 0.648 1.00 26.36 173 ALA A CA 1
ATOM 1328 C C . ALA A 1 173 ? -13.475 4.711 -0.509 1.00 26.36 173 ALA A C 1
ATOM 1330 O O . ALA A 1 173 ? -12.320 5.119 -0.637 1.00 26.36 173 ALA A O 1
ATOM 1331 N N . ALA A 1 174 ? -14.458 5.012 -1.360 1.00 28.52 174 ALA A N 1
ATOM 1332 C CA . ALA A 1 174 ? -14.361 5.950 -2.472 1.00 28.52 174 ALA A CA 1
ATOM 1333 C C . ALA A 1 174 ? -14.063 7.359 -1.939 1.00 28.52 174 ALA A C 1
ATOM 1335 O O . ALA A 1 174 ? -14.936 8.199 -1.741 1.00 28.52 174 ALA A O 1
ATOM 1336 N N . VAL A 1 175 ? -12.795 7.588 -1.644 1.00 31.83 175 VAL A N 1
ATOM 1337 C CA . VAL A 1 175 ? -12.283 8.814 -1.074 1.00 31.83 175 VAL A CA 1
ATOM 1338 C C . VAL A 1 175 ? -11.640 9.596 -2.213 1.00 31.83 175 VAL A C 1
ATOM 1340 O O . VAL A 1 175 ? -10.593 9.211 -2.737 1.00 31.83 175 VAL A O 1
ATOM 1343 N N . ARG A 1 176 ? -12.234 10.733 -2.581 1.00 30.22 176 ARG A N 1
ATOM 1344 C CA . ARG A 1 176 ? -11.529 11.753 -3.363 1.00 30.22 176 ARG A CA 1
ATOM 1345 C C . ARG A 1 176 ? -10.580 12.482 -2.411 1.00 30.22 176 ARG A C 1
ATOM 1347 O O . ARG A 1 176 ? -10.984 13.391 -1.695 1.00 30.22 176 ARG A O 1
ATOM 1354 N N . ILE A 1 177 ? -9.323 12.042 -2.359 1.00 34.09 177 ILE A N 1
ATOM 1355 C CA . ILE A 1 177 ? -8.271 12.760 -1.631 1.00 34.09 177 ILE A CA 1
ATOM 1356 C C . ILE A 1 177 ? -7.903 13.991 -2.463 1.00 34.09 177 ILE A C 1
ATOM 1358 O O . ILE A 1 177 ? -7.257 13.860 -3.502 1.00 34.09 177 ILE A O 1
ATOM 1362 N N . GLN A 1 178 ? -8.299 15.183 -2.020 1.00 29.03 178 GLN A N 1
ATOM 1363 C CA . GLN A 1 178 ? -7.781 16.432 -2.573 1.00 29.03 178 GLN A CA 1
ATOM 1364 C C . GLN A 1 178 ? -6.534 16.802 -1.761 1.00 29.03 178 GLN A C 1
ATOM 1366 O O . GLN A 1 178 ? -6.610 17.353 -0.665 1.00 29.03 178 GLN A O 1
ATOM 1371 N N . ILE A 1 179 ? -5.366 16.397 -2.261 1.00 31.83 179 ILE A N 1
ATOM 1372 C CA . ILE A 1 179 ? -4.079 16.705 -1.632 1.00 31.83 179 ILE A CA 1
ATOM 1373 C C . ILE A 1 179 ? -3.718 18.142 -2.014 1.00 31.83 179 ILE A C 1
ATOM 1375 O O . ILE A 1 179 ? -3.216 18.388 -3.106 1.00 31.83 179 ILE A O 1
ATOM 1379 N N . GLN A 1 180 ? -3.983 19.099 -1.125 1.00 29.23 180 GLN A N 1
ATOM 1380 C CA . GLN A 1 180 ? -3.480 20.462 -1.271 1.00 29.23 180 GLN A CA 1
ATOM 1381 C C . GLN A 1 180 ? -2.124 20.564 -0.564 1.00 29.23 180 GLN A C 1
ATOM 1383 O O . GLN A 1 180 ? -2.045 20.775 0.645 1.00 29.23 180 GLN A O 1
ATOM 1388 N N . ALA A 1 181 ? -1.045 20.366 -1.321 1.00 26.05 181 ALA A N 1
ATOM 1389 C CA . ALA A 1 181 ? 0.311 20.644 -0.863 1.00 26.05 181 ALA A CA 1
ATOM 1390 C C . ALA A 1 181 ? 0.539 22.1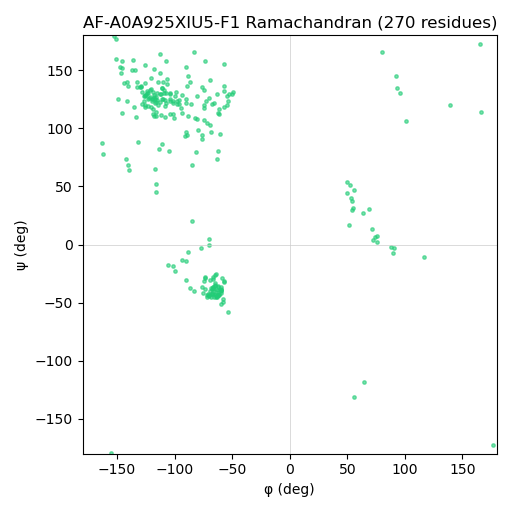65 -0.898 1.00 26.05 181 ALA A C 1
ATOM 1392 O O . ALA A 1 181 ? 0.908 22.724 -1.924 1.00 26.05 181 ALA A O 1
ATOM 1393 N N . GLY A 1 182 ? 0.246 22.845 0.210 1.00 30.17 182 GLY A N 1
ATOM 1394 C CA . GLY A 1 182 ? 0.518 24.273 0.381 1.00 30.17 182 GLY A CA 1
ATOM 1395 C C . GLY A 1 182 ? 1.658 24.509 1.378 1.00 30.17 182 GLY A C 1
ATOM 1396 O O . GLY A 1 182 ? 1.626 23.928 2.467 1.00 30.17 182 GLY A O 1
ATOM 1397 N N . PRO A 1 183 ? 2.651 25.362 1.068 1.00 27.86 183 PRO A N 1
ATOM 1398 C CA . PRO A 1 183 ? 3.643 25.788 2.039 1.00 27.86 183 PRO A CA 1
ATOM 1399 C C . PRO A 1 183 ? 3.080 26.941 2.887 1.00 27.86 183 PRO A C 1
ATOM 1401 O O . PRO A 1 183 ? 2.970 28.071 2.427 1.00 27.86 183 PRO A O 1
ATOM 1404 N N . GLY A 1 184 ? 2.778 26.655 4.156 1.00 32.44 184 GLY A N 1
ATOM 1405 C CA . GLY A 1 184 ? 2.773 27.657 5.228 1.00 32.44 184 GLY A CA 1
ATOM 1406 C C . GLY A 1 184 ? 1.436 28.321 5.594 1.00 32.44 184 GLY A C 1
ATOM 1407 O O . GLY A 1 184 ? 0.758 28.915 4.769 1.00 32.44 184 GLY A O 1
ATOM 1408 N N . GLY A 1 185 ? 1.149 28.319 6.903 1.00 30.69 185 GLY A N 1
ATOM 1409 C CA . GLY A 1 185 ? 0.452 29.419 7.584 1.00 30.69 185 GLY A CA 1
ATOM 1410 C C . GLY A 1 185 ? -1.038 29.240 7.889 1.00 30.69 185 GLY A C 1
ATOM 1411 O O . GLY A 1 185 ? -1.893 29.417 7.033 1.00 30.69 185 GLY A O 1
ATOM 1412 N N . LEU A 1 186 ? -1.353 29.005 9.167 1.00 34.38 186 LEU A N 1
ATOM 1413 C CA . LEU A 1 186 ? -2.677 29.214 9.765 1.00 34.38 186 LEU A CA 1
ATOM 1414 C C . LEU A 1 186 ? -3.135 30.670 9.594 1.00 34.38 186 LEU A C 1
ATOM 1416 O O . LEU A 1 186 ? -2.367 31.553 9.970 1.00 34.38 186 LEU A O 1
ATOM 1420 N N . ARG A 1 187 ? -4.406 30.912 9.232 1.00 30.38 187 ARG A N 1
ATOM 1421 C CA . ARG A 1 187 ? -5.241 31.967 9.848 1.00 30.38 187 ARG A CA 1
ATOM 1422 C C . ARG A 1 187 ? -6.720 31.578 9.859 1.00 30.38 187 ARG A C 1
ATOM 1424 O O . ARG A 1 187 ? -7.303 31.267 8.828 1.00 30.38 187 ARG A O 1
ATOM 1431 N N . ALA A 1 188 ? -7.305 31.621 11.053 1.00 36.47 188 ALA A N 1
AT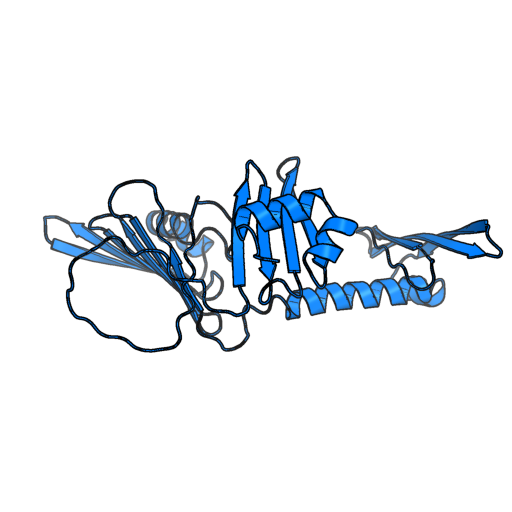OM 1432 C CA . ALA A 1 188 ? -8.742 31.617 11.275 1.00 36.47 188 ALA A CA 1
ATOM 1433 C C . ALA A 1 188 ? -9.313 33.000 10.915 1.00 36.47 188 ALA A C 1
ATOM 1435 O O . ALA A 1 188 ? -8.763 34.017 11.334 1.00 36.47 188 ALA A O 1
ATOM 1436 N N . GLY A 1 189 ? -10.405 33.032 10.154 1.00 31.33 189 GLY A N 1
ATOM 1437 C CA . GLY A 1 189 ? -11.133 34.255 9.819 1.00 31.33 189 GLY A CA 1
ATOM 1438 C C . GLY A 1 189 ? -12.114 34.010 8.678 1.00 31.33 189 GLY A C 1
ATOM 1439 O O . GLY A 1 189 ? -11.703 33.682 7.573 1.00 31.33 189 GLY A O 1
ATOM 1440 N N . GLN A 1 190 ? -13.406 34.120 8.983 1.00 42.00 190 GLN A N 1
ATOM 1441 C CA . GLN A 1 190 ? -14.544 33.961 8.074 1.00 42.00 190 GLN A CA 1
ATOM 1442 C C . GLN A 1 190 ? -14.389 34.772 6.784 1.00 42.00 190 GLN A C 1
ATOM 1444 O O . GLN A 1 190 ? -14.189 35.979 6.874 1.00 42.00 190 GLN A O 1
ATOM 1449 N N . LEU A 1 191 ? -14.605 34.152 5.618 1.00 28.06 191 LEU A N 1
ATOM 1450 C CA . LEU A 1 191 ? -15.008 34.850 4.393 1.00 28.06 191 LEU A CA 1
ATOM 1451 C C . LEU A 1 191 ? -15.942 33.973 3.529 1.00 28.06 191 LEU A C 1
ATOM 1453 O O . LEU A 1 191 ? -15.848 32.744 3.578 1.00 28.06 191 LEU A O 1
ATOM 1457 N N . PRO A 1 192 ? -16.882 34.599 2.795 1.00 32.09 192 PRO A N 1
ATOM 1458 C CA . PRO A 1 192 ? -17.968 33.939 2.075 1.00 32.09 192 PRO A CA 1
ATOM 1459 C C . PRO A 1 192 ? -17.469 33.123 0.877 1.00 32.09 192 PRO A C 1
ATOM 1461 O O . PRO A 1 192 ? -16.574 33.542 0.148 1.00 32.09 192 PRO A O 1
ATOM 1464 N N . LEU A 1 193 ? -18.093 31.962 0.671 1.00 30.14 193 LEU A N 1
ATOM 1465 C CA . LEU A 1 193 ? -17.838 31.053 -0.444 1.00 30.14 193 LEU A CA 1
ATOM 1466 C C . LEU A 1 193 ? -18.312 31.683 -1.763 1.00 30.14 193 LEU A C 1
ATOM 1468 O O . LEU A 1 193 ? -19.490 31.597 -2.108 1.00 30.14 193 LEU A O 1
ATOM 1472 N N . THR A 1 194 ? -17.401 32.298 -2.513 1.00 33.97 194 THR A N 1
ATOM 1473 C CA . THR A 1 194 ? -17.564 32.465 -3.963 1.00 33.97 194 THR A CA 1
ATOM 1474 C C . THR A 1 194 ? -16.955 31.261 -4.692 1.00 33.97 194 THR A C 1
ATOM 1476 O O . THR A 1 194 ? -16.058 30.603 -4.152 1.00 33.97 194 THR A O 1
ATOM 1479 N N . PRO A 1 195 ? -17.439 30.920 -5.903 1.00 33.12 195 PRO A N 1
ATOM 1480 C CA . PRO A 1 195 ? -16.916 29.799 -6.675 1.00 33.12 195 PRO A CA 1
ATOM 1481 C C . PRO A 1 195 ? -15.442 30.064 -6.979 1.00 33.12 195 PRO A C 1
ATOM 1483 O O . PRO A 1 195 ? -15.108 31.005 -7.692 1.00 33.12 195 PRO A O 1
ATOM 1486 N N . THR A 1 196 ? -14.552 29.271 -6.386 1.00 36.28 196 THR A N 1
ATOM 1487 C CA . THR A 1 196 ? -13.123 29.351 -6.677 1.00 36.28 196 THR A CA 1
ATOM 1488 C C . THR A 1 196 ? -12.911 28.790 -8.077 1.00 36.28 196 THR A C 1
ATOM 1490 O O . THR A 1 196 ? -12.992 27.580 -8.287 1.00 36.28 196 THR A O 1
ATOM 1493 N N . GLU A 1 197 ? -12.684 29.675 -9.044 1.00 36.94 197 GLU A N 1
ATOM 1494 C CA . GLU A 1 197 ? -12.060 29.317 -10.312 1.00 36.94 197 GLU A CA 1
ATOM 1495 C C . GLU A 1 197 ? -10.741 28.605 -9.993 1.00 36.94 197 GLU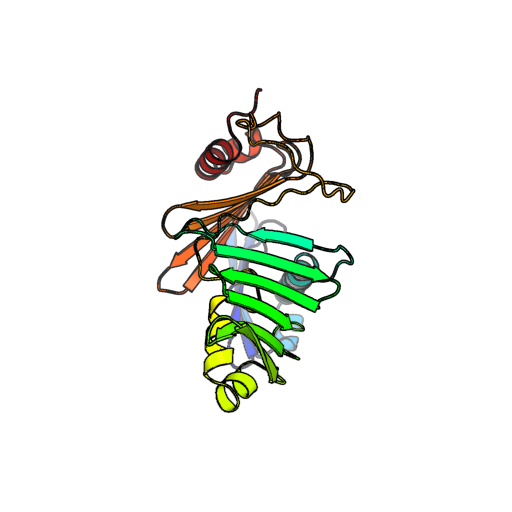 A C 1
ATOM 1497 O O . GLU A 1 197 ? -9.906 29.121 -9.247 1.00 36.94 197 GLU A O 1
ATOM 1502 N N . PHE A 1 198 ? -10.583 27.381 -10.497 1.00 35.88 198 PHE A N 1
ATOM 1503 C CA . PHE A 1 198 ? -9.344 26.621 -10.392 1.00 35.88 198 PHE A CA 1
ATOM 1504 C C . PHE A 1 198 ? -8.233 27.419 -11.085 1.00 35.88 198 PHE A C 1
ATOM 1506 O O . PHE A 1 198 ? -8.087 27.360 -12.304 1.00 35.88 198 PHE A O 1
ATOM 1513 N N . GLY A 1 199 ? -7.475 28.199 -10.313 1.00 38.19 199 GLY A N 1
ATOM 1514 C CA . GLY A 1 199 ? -6.264 28.851 -10.798 1.00 38.19 199 GLY A CA 1
ATOM 1515 C C . GLY A 1 199 ? -5.270 27.815 -11.342 1.00 38.19 199 GLY A C 1
ATOM 1516 O O . GLY A 1 199 ? -5.329 26.645 -10.945 1.00 38.19 199 GLY A O 1
ATOM 1517 N N . PRO A 1 200 ? -4.367 28.215 -12.256 1.00 46.25 200 PRO A N 1
ATOM 1518 C CA . PRO A 1 200 ? -3.411 27.304 -12.874 1.00 46.25 200 PRO A CA 1
ATOM 1519 C C . PRO A 1 200 ? -2.616 26.571 -11.791 1.00 46.25 200 PRO A C 1
ATOM 1521 O O . PRO A 1 200 ? -2.081 27.192 -10.870 1.00 46.25 200 PRO A O 1
ATOM 1524 N N . ALA A 1 201 ? -2.597 25.239 -11.886 1.00 47.62 201 ALA A N 1
ATOM 1525 C CA . ALA A 1 201 ? -1.886 24.370 -10.960 1.00 47.62 201 ALA A CA 1
ATOM 1526 C C . ALA A 1 201 ? -0.439 24.858 -10.800 1.00 47.62 201 ALA A C 1
ATOM 1528 O O . ALA A 1 201 ? 0.239 25.123 -11.792 1.00 47.62 201 ALA A O 1
ATOM 1529 N N . SER A 1 202 ? 0.015 25.022 -9.555 1.00 48.28 202 SER A N 1
ATOM 1530 C CA . SER A 1 202 ? 1.389 25.441 -9.289 1.00 48.28 202 SER A CA 1
ATOM 1531 C C . SER A 1 202 ? 2.373 24.457 -9.936 1.00 48.28 202 SER A C 1
ATOM 1533 O O . SER A 1 202 ? 2.195 23.251 -9.750 1.00 48.28 202 SER A O 1
ATOM 1535 N N . PRO A 1 203 ? 3.386 24.955 -10.669 1.00 51.59 203 PRO A N 1
ATOM 1536 C CA . PRO A 1 203 ? 4.383 24.120 -11.321 1.00 51.59 203 PRO A CA 1
ATOM 1537 C C . PRO A 1 203 ? 5.211 23.403 -10.255 1.00 51.59 203 PRO A C 1
ATOM 1539 O O . PRO A 1 203 ? 5.780 24.030 -9.355 1.00 51.59 203 PRO A O 1
ATOM 1542 N N . GLY A 1 204 ? 5.202 22.081 -10.307 1.00 70.56 204 GLY A N 1
ATOM 1543 C CA . GLY A 1 204 ? 5.961 21.226 -9.420 1.00 70.56 204 GLY A CA 1
ATOM 1544 C C . GLY A 1 204 ? 5.504 19.769 -9.466 1.00 70.56 204 GLY A C 1
ATOM 1545 O O . GLY A 1 204 ? 4.474 19.437 -10.062 1.00 70.56 204 GLY A O 1
ATOM 1546 N N . PRO A 1 205 ? 6.249 18.879 -8.786 1.00 78.62 205 PRO A N 1
ATOM 1547 C CA . PRO A 1 205 ? 5.914 17.470 -8.709 1.00 78.62 205 PRO A CA 1
ATOM 1548 C C . PRO A 1 205 ? 4.492 17.272 -8.195 1.00 78.62 205 PRO A C 1
ATOM 1550 O O . PRO A 1 205 ? 4.161 17.645 -7.066 1.00 78.62 205 PRO A O 1
ATOM 1553 N N . ARG A 1 206 ? 3.655 16.636 -9.010 1.00 76.81 206 ARG A N 1
ATOM 1554 C CA . ARG A 1 206 ? 2.276 16.309 -8.663 1.00 76.81 206 ARG A CA 1
ATOM 1555 C C . ARG A 1 206 ? 2.068 14.808 -8.664 1.00 76.81 206 ARG A C 1
ATOM 1557 O O . ARG A 1 206 ? 2.740 14.053 -9.359 1.00 76.81 206 ARG A O 1
ATOM 1564 N N . THR A 1 207 ? 1.128 14.367 -7.835 1.00 83.12 207 THR A N 1
ATOM 1565 C CA . THR A 1 207 ? 0.627 12.993 -7.847 1.00 83.12 207 THR A CA 1
ATOM 1566 C C . THR A 1 207 ? -0.889 13.027 -7.934 1.00 83.12 207 THR A C 1
ATOM 1568 O O . THR A 1 207 ? -1.553 13.589 -7.065 1.00 83.12 207 THR A O 1
ATOM 1571 N N . ILE A 1 208 ? -1.434 12.424 -8.984 1.00 78.56 208 ILE A N 1
ATOM 1572 C CA . ILE A 1 208 ? -2.861 12.311 -9.251 1.00 78.56 208 ILE A CA 1
ATOM 1573 C C . ILE A 1 208 ? -3.271 10.868 -8.996 1.00 78.56 208 ILE A C 1
ATOM 1575 O O . ILE A 1 208 ? -2.651 9.932 -9.492 1.00 78.56 208 ILE A O 1
ATOM 1579 N N . ARG A 1 209 ? -4.336 10.677 -8.223 1.00 82.62 209 ARG A N 1
ATOM 1580 C CA . ARG A 1 209 ? -4.915 9.360 -7.962 1.00 82.62 209 ARG A CA 1
ATOM 1581 C C . ARG A 1 209 ? -6.335 9.328 -8.487 1.00 82.62 209 ARG A C 1
ATOM 1583 O O . ARG A 1 209 ? -7.134 10.203 -8.164 1.00 82.62 209 ARG A O 1
ATOM 1590 N N . ALA A 1 210 ? -6.646 8.313 -9.275 1.00 77.88 210 ALA A N 1
ATOM 1591 C CA . ALA A 1 210 ? -7.956 8.106 -9.860 1.00 77.88 210 ALA A CA 1
ATOM 1592 C C . ALA A 1 210 ? -8.367 6.638 -9.749 1.00 77.88 210 ALA A C 1
ATOM 1594 O O . ALA A 1 210 ? -7.536 5.741 -9.613 1.00 77.88 210 ALA A O 1
ATOM 1595 N N . GLN A 1 211 ? -9.668 6.394 -9.827 1.00 78.00 211 GLN A N 1
ATOM 1596 C CA . GLN A 1 211 ? -10.226 5.057 -9.959 1.00 78.00 211 GLN A CA 1
ATOM 1597 C C . GLN A 1 211 ? -11.091 5.032 -11.218 1.00 78.00 211 GLN A C 1
ATOM 1599 O O . GLN A 1 211 ? -11.892 5.943 -11.437 1.00 78.00 211 GLN A O 1
ATOM 1604 N N . LEU A 1 212 ? -10.880 4.025 -12.060 1.00 78.00 212 LEU A N 1
ATOM 1605 C CA . LEU A 1 212 ? -11.628 3.806 -13.291 1.00 78.00 212 LEU A CA 1
ATOM 1606 C C . LEU A 1 212 ? -12.017 2.332 -13.354 1.00 78.00 212 LEU A C 1
ATOM 1608 O O . LEU A 1 212 ? -11.151 1.474 -13.535 1.00 78.00 212 LEU A O 1
ATOM 1612 N N . ASP A 1 213 ? -13.307 2.052 -13.196 1.00 84.31 213 ASP A N 1
ATOM 1613 C CA . ASP A 1 213 ? -13.825 0.689 -13.057 1.00 84.31 213 ASP A CA 1
ATOM 1614 C C . ASP A 1 213 ? -13.129 -0.030 -11.871 1.00 84.31 213 ASP A C 1
ATOM 1616 O O . ASP A 1 213 ? -12.955 0.555 -10.796 1.00 84.31 213 ASP A O 1
ATOM 1620 N N . ASP A 1 214 ? -12.644 -1.256 -12.080 1.00 77.81 214 ASP A N 1
ATOM 1621 C CA . ASP A 1 214 ? -11.869 -2.053 -11.115 1.00 77.81 214 ASP A CA 1
ATOM 1622 C C . ASP A 1 214 ? -10.361 -1.731 -11.119 1.00 77.81 214 ASP A C 1
ATOM 1624 O O . ASP A 1 214 ? -9.524 -2.546 -10.713 1.00 77.81 214 ASP A O 1
ATOM 1628 N N . ARG A 1 215 ? -9.980 -0.550 -11.627 1.00 81.50 215 ARG A N 1
ATOM 1629 C CA . ARG A 1 215 ? -8.579 -0.136 -11.772 1.00 81.50 215 ARG A CA 1
ATOM 1630 C C . ARG A 1 215 ? -8.286 1.095 -10.933 1.00 81.50 215 ARG A C 1
ATOM 1632 O O . ARG A 1 215 ? -8.938 2.130 -11.067 1.00 81.50 215 ARG A O 1
ATOM 1639 N N . LYS A 1 216 ? -7.257 1.006 -10.097 1.00 82.62 216 LYS A N 1
ATOM 1640 C CA . LYS A 1 216 ? -6.680 2.143 -9.371 1.00 82.62 216 LYS A CA 1
ATOM 1641 C C . LYS A 1 216 ? -5.521 2.693 -10.192 1.00 82.62 216 LYS A C 1
ATOM 1643 O O . LYS A 1 216 ? -4.649 1.930 -10.595 1.00 82.62 216 LYS A O 1
ATOM 1648 N N . ILE A 1 217 ? -5.518 3.995 -10.434 1.00 81.75 217 ILE A N 1
ATOM 1649 C CA . ILE A 1 217 ? -4.523 4.688 -11.250 1.00 81.75 217 ILE A CA 1
ATOM 1650 C C . ILE A 1 217 ? -3.824 5.716 -10.361 1.00 81.75 217 ILE A C 1
ATOM 1652 O O . ILE A 1 217 ? -4.478 6.556 -9.747 1.00 81.75 217 ILE A O 1
ATOM 1656 N N . GLU A 1 218 ? -2.500 5.657 -10.293 1.00 87.25 218 GLU A N 1
ATOM 1657 C CA . GLU A 1 218 ? -1.654 6.664 -9.655 1.00 87.25 218 GLU A CA 1
ATOM 1658 C C . GLU A 1 218 ? -0.689 7.217 -10.703 1.00 87.25 218 GLU A C 1
ATOM 1660 O O . GLU A 1 218 ? 0.096 6.474 -11.283 1.00 87.25 218 GLU A O 1
ATOM 1665 N N . ILE A 1 219 ? -0.780 8.512 -10.973 1.00 86.56 219 ILE A N 1
ATOM 1666 C CA . ILE A 1 219 ? 0.084 9.245 -11.893 1.00 86.56 219 ILE A CA 1
ATOM 1667 C C . ILE A 1 219 ? 0.972 10.147 -11.049 1.00 86.56 219 ILE A C 1
ATOM 1669 O O . ILE A 1 219 ? 0.460 10.894 -10.225 1.00 86.56 219 ILE A O 1
ATOM 1673 N N . THR A 1 220 ? 2.276 10.122 -11.273 1.00 86.50 220 THR A N 1
ATOM 1674 C CA . THR A 1 220 ? 3.221 11.080 -10.705 1.00 86.50 220 THR A CA 1
ATOM 1675 C C . THR A 1 220 ? 4.004 11.706 -11.843 1.00 86.50 220 THR A C 1
ATOM 1677 O O . THR A 1 220 ? 4.561 10.982 -12.661 1.00 86.50 220 THR A O 1
ATOM 1680 N N . ASP A 1 221 ? 4.073 13.027 -11.893 1.00 86.62 221 ASP A N 1
ATOM 1681 C CA . ASP A 1 221 ? 4.885 13.752 -12.867 1.00 86.62 221 ASP A CA 1
ATOM 1682 C C . ASP A 1 221 ? 5.460 15.029 -12.257 1.00 86.62 221 ASP A C 1
ATOM 1684 O O . ASP A 1 221 ? 4.963 15.534 -11.254 1.00 86.62 221 ASP A O 1
ATOM 1688 N N . ASP A 1 222 ? 6.539 15.515 -12.855 1.00 84.06 222 ASP A N 1
ATOM 1689 C CA . ASP A 1 222 ? 7.255 16.737 -12.504 1.00 84.06 222 ASP A CA 1
ATOM 1690 C C . ASP A 1 222 ? 7.099 17.728 -13.661 1.00 84.06 222 ASP A C 1
ATOM 1692 O O . ASP A 1 222 ? 7.926 17.772 -14.573 1.00 84.06 222 ASP A O 1
ATOM 1696 N N . ASP A 1 223 ? 5.965 18.437 -13.681 1.00 83.69 223 ASP A N 1
ATOM 1697 C CA . ASP A 1 223 ? 5.558 19.329 -14.776 1.00 83.69 223 ASP A CA 1
ATOM 1698 C C . ASP A 1 223 ? 5.653 18.659 -16.157 1.00 83.69 223 ASP A C 1
ATOM 1700 O O . ASP A 1 223 ? 6.355 19.126 -17.056 1.00 83.69 223 ASP A O 1
ATOM 1704 N N . GLY A 1 224 ? 5.007 17.499 -16.311 1.00 85.12 224 GLY A N 1
ATOM 1705 C CA . GLY A 1 224 ? 5.047 16.732 -17.559 1.00 85.12 224 GLY A CA 1
ATOM 1706 C C . GLY A 1 224 ? 6.344 15.960 -17.806 1.00 85.12 224 GLY A C 1
ATOM 1707 O O . GLY A 1 224 ? 6.453 15.291 -18.833 1.00 85.12 224 GLY A O 1
ATOM 1708 N N . ARG A 1 225 ? 7.308 16.006 -16.876 1.00 89.12 225 ARG A N 1
ATOM 1709 C CA . ARG A 1 225 ? 8.555 15.230 -16.933 1.00 89.12 225 ARG A CA 1
ATOM 1710 C C . ARG A 1 225 ? 8.565 14.090 -15.921 1.00 89.12 225 ARG A C 1
ATOM 1712 O O . ARG A 1 225 ? 7.861 14.134 -14.913 1.00 89.12 225 ARG A O 1
ATOM 1719 N N . LYS A 1 226 ? 9.396 13.072 -16.162 1.00 90.75 226 LYS A N 1
ATOM 1720 C CA . LYS A 1 226 ? 9.564 11.891 -15.290 1.00 90.75 226 LYS A CA 1
ATOM 1721 C C . LYS A 1 226 ? 8.222 11.259 -14.915 1.00 90.75 226 LYS A C 1
ATOM 1723 O O . LYS A 1 226 ? 7.975 10.935 -13.746 1.00 90.75 226 LYS A O 1
ATOM 1728 N N . ILE A 1 227 ? 7.356 11.129 -15.913 1.00 90.81 227 ILE A N 1
ATOM 1729 C CA . ILE A 1 227 ? 6.007 10.613 -15.759 1.00 90.81 227 ILE A CA 1
ATOM 1730 C C . ILE A 1 227 ? 6.094 9.166 -15.285 1.00 90.81 227 ILE A C 1
ATOM 1732 O O . ILE A 1 227 ? 6.787 8.335 -15.866 1.00 90.81 227 ILE A O 1
ATOM 1736 N N . ARG A 1 228 ? 5.361 8.851 -14.223 1.00 91.62 228 ARG A N 1
ATOM 1737 C CA . ARG A 1 228 ? 5.145 7.495 -13.732 1.00 91.62 228 ARG A CA 1
ATOM 1738 C C . ARG A 1 228 ? 3.661 7.244 -13.617 1.00 91.62 228 ARG A C 1
ATOM 1740 O O . ARG A 1 228 ? 2.958 8.010 -12.970 1.00 91.62 228 ARG A O 1
ATOM 1747 N N . VAL A 1 229 ? 3.194 6.155 -14.210 1.00 89.81 229 VAL A N 1
ATOM 1748 C CA . VAL A 1 229 ? 1.799 5.730 -14.127 1.00 89.81 229 VAL A CA 1
ATOM 1749 C C . VAL A 1 229 ? 1.757 4.324 -13.557 1.00 89.81 229 VAL A C 1
ATOM 1751 O O . VAL A 1 229 ? 2.309 3.396 -14.138 1.00 89.81 229 VAL A O 1
ATOM 1754 N N . LYS A 1 230 ? 1.106 4.156 -12.411 1.00 91.00 230 LYS A N 1
ATOM 1755 C CA . LYS A 1 230 ? 0.864 2.864 -11.776 1.00 91.00 230 LYS A CA 1
ATOM 1756 C C . LYS A 1 230 ? -0.610 2.514 -11.894 1.00 91.00 230 LYS A C 1
ATOM 1758 O O . LYS A 1 230 ? -1.468 3.272 -11.449 1.00 91.00 230 LYS A O 1
ATOM 1763 N N . ILE A 1 231 ? -0.893 1.353 -12.467 1.00 90.56 231 ILE A N 1
ATOM 1764 C CA . ILE A 1 231 ? -2.239 0.819 -12.648 1.00 90.56 231 ILE A CA 1
ATOM 1765 C C . ILE A 1 231 ? -2.348 -0.465 -11.831 1.00 90.56 231 ILE A C 1
ATOM 1767 O O . ILE A 1 231 ? -1.699 -1.459 -12.142 1.00 90.56 231 ILE A O 1
ATOM 1771 N N . THR A 1 232 ? -3.185 -0.462 -10.799 1.00 85.50 232 THR A N 1
ATOM 1772 C CA . THR A 1 232 ? -3.522 -1.664 -10.029 1.00 85.50 232 THR A CA 1
ATOM 1773 C C . THR A 1 232 ? -4.883 -2.176 -10.473 1.00 85.50 232 THR A C 1
ATOM 1775 O O . THR A 1 232 ? -5.865 -1.441 -10.394 1.00 85.50 232 THR A O 1
ATOM 1778 N N . LYS A 1 233 ? -4.950 -3.429 -10.915 1.00 86.00 233 LYS A N 1
ATOM 1779 C CA . LYS A 1 233 ? -6.180 -4.128 -11.303 1.00 86.00 233 LYS A CA 1
ATOM 1780 C C . LYS A 1 233 ? -6.453 -5.254 -10.310 1.00 86.00 233 LYS A C 1
ATOM 1782 O O . LYS A 1 233 ? -5.512 -5.871 -9.813 1.00 86.00 233 LYS A O 1
ATOM 1787 N N . THR A 1 234 ? -7.718 -5.556 -10.053 1.00 75.69 234 THR A N 1
ATOM 1788 C CA . THR A 1 234 ? -8.101 -6.766 -9.315 1.00 75.69 234 THR A CA 1
ATOM 1789 C C . THR A 1 234 ? -8.450 -7.872 -10.309 1.00 75.69 234 THR A C 1
ATOM 1791 O O . THR A 1 234 ? -9.344 -7.703 -11.130 1.00 75.69 234 THR A O 1
ATOM 1794 N N . ILE A 1 235 ? -7.735 -8.995 -10.248 1.00 76.12 235 ILE A N 1
ATOM 1795 C CA . ILE A 1 235 ? -7.955 -10.183 -11.082 1.00 76.12 235 ILE A CA 1
ATOM 1796 C C . ILE A 1 235 ? -8.124 -11.361 -10.121 1.00 76.12 235 ILE A C 1
ATOM 1798 O O . ILE A 1 235 ? -7.235 -11.629 -9.313 1.00 76.12 235 ILE A O 1
ATOM 1802 N N . ASP A 1 236 ? -9.287 -12.014 -10.145 1.00 80.81 236 ASP A N 1
ATOM 1803 C CA . ASP A 1 236 ? -9.625 -13.141 -9.259 1.00 80.81 236 ASP A CA 1
ATOM 1804 C C . ASP A 1 236 ? -9.431 -12.837 -7.759 1.00 80.81 236 ASP A C 1
ATOM 1806 O O . ASP A 1 236 ? -8.900 -13.640 -6.989 1.00 80.81 236 ASP A O 1
ATOM 1810 N N . GLY A 1 237 ? -9.807 -11.624 -7.337 1.00 76.94 237 GLY A N 1
ATOM 1811 C CA . GLY A 1 237 ? -9.657 -11.168 -5.950 1.00 76.94 237 GLY A CA 1
ATOM 1812 C C . GLY A 1 237 ? -8.213 -10.877 -5.521 1.00 76.94 237 GLY A C 1
ATOM 1813 O O . GLY A 1 237 ? -7.981 -10.542 -4.361 1.00 76.94 237 GLY A O 1
ATOM 1814 N N . LYS A 1 238 ? -7.238 -10.969 -6.435 1.00 69.56 238 LYS A N 1
ATOM 1815 C CA . LYS A 1 238 ? -5.839 -10.596 -6.200 1.00 69.56 238 LYS A CA 1
ATOM 1816 C C . LYS A 1 238 ? -5.517 -9.289 -6.911 1.00 69.56 238 LYS A C 1
ATOM 1818 O O . LYS A 1 238 ? -5.915 -9.072 -8.052 1.00 69.56 238 LYS A O 1
ATOM 1823 N N . GLU A 1 239 ? -4.784 -8.408 -6.240 1.00 74.00 239 GLU A N 1
ATOM 1824 C CA . GLU A 1 239 ? -4.305 -7.174 -6.860 1.00 74.00 239 GLU A CA 1
ATOM 1825 C C . GLU A 1 239 ? -3.047 -7.448 -7.699 1.00 74.00 239 GLU A C 1
ATOM 1827 O O . GLU A 1 239 ? -2.066 -8.009 -7.210 1.00 74.00 239 GLU A O 1
ATOM 1832 N N . ALA A 1 240 ? -3.074 -7.023 -8.960 1.00 81.75 240 ALA A N 1
ATOM 1833 C CA . ALA A 1 240 ? -1.936 -7.001 -9.868 1.00 81.75 240 ALA A CA 1
ATOM 1834 C C . ALA A 1 240 ? -1.625 -5.544 -10.228 1.00 81.75 240 ALA A C 1
ATOM 1836 O O . ALA A 1 240 ? -2.518 -4.804 -10.639 1.00 81.75 240 ALA A O 1
ATOM 1837 N N . ALA A 1 241 ? -0.373 -5.120 -10.053 1.00 87.06 241 ALA A N 1
ATOM 1838 C CA . ALA A 1 241 ? 0.060 -3.760 -10.355 1.00 87.06 241 ALA A CA 1
ATOM 1839 C C . ALA A 1 241 ? 1.030 -3.742 -11.538 1.00 87.06 241 ALA A C 1
ATOM 1841 O O . ALA A 1 241 ? 2.030 -4.457 -11.539 1.00 87.06 241 ALA A O 1
ATOM 1842 N N . GLU A 1 242 ? 0.746 -2.878 -12.503 1.00 88.50 242 GLU A N 1
ATOM 1843 C CA . GLU A 1 242 ? 1.607 -2.550 -13.634 1.00 88.50 242 GLU A CA 1
ATOM 1844 C C . GLU A 1 242 ? 2.105 -1.111 -13.450 1.00 88.50 242 GLU A C 1
ATOM 1846 O O . GLU A 1 242 ? 1.328 -0.225 -13.089 1.00 88.50 242 GLU A O 1
ATOM 1851 N N . SER A 1 243 ? 3.397 -0.876 -13.667 1.00 89.31 243 SER A N 1
ATOM 1852 C CA . SER A 1 243 ? 4.012 0.449 -13.549 1.00 89.31 243 SER A CA 1
ATOM 1853 C C . SER A 1 243 ? 4.696 0.803 -14.858 1.00 89.31 243 SER A C 1
ATOM 1855 O O . SER A 1 243 ? 5.483 0.012 -15.372 1.00 89.31 243 SER A O 1
ATOM 1857 N N . PHE A 1 244 ? 4.433 2.008 -15.340 1.00 93.44 244 PHE A N 1
ATOM 1858 C CA . PHE A 1 244 ? 4.974 2.573 -16.567 1.00 93.44 244 PHE A CA 1
ATOM 1859 C C . PHE A 1 244 ? 5.730 3.852 -16.217 1.00 93.44 244 PHE A C 1
ATOM 1861 O O . PHE A 1 244 ? 5.314 4.588 -15.316 1.00 93.44 244 PHE A O 1
ATOM 1868 N N . SER A 1 245 ? 6.841 4.114 -16.896 1.00 90.50 245 SER A N 1
ATOM 1869 C CA . SER A 1 245 ? 7.649 5.314 -16.685 1.00 90.50 245 SER A CA 1
ATOM 1870 C C . SER A 1 245 ? 8.168 5.846 -18.007 1.00 90.50 245 SER A C 1
ATOM 1872 O O . SER A 1 245 ? 8.607 5.045 -18.819 1.00 90.50 245 SER A O 1
ATOM 1874 N N . ALA A 1 246 ? 8.163 7.162 -18.166 1.00 94.38 246 ALA A N 1
ATOM 1875 C CA . ALA A 1 246 ? 8.725 7.866 -19.311 1.00 94.38 246 ALA A CA 1
ATOM 1876 C C . ALA A 1 246 ? 9.315 9.205 -18.843 1.00 94.38 246 ALA A C 1
ATOM 1878 O O . ALA A 1 246 ? 8.853 9.775 -17.848 1.00 94.38 246 ALA A O 1
ATOM 1879 N N . ASP A 1 247 ? 10.321 9.722 -19.537 1.00 91.00 247 ASP A N 1
ATOM 1880 C CA . ASP A 1 247 ? 10.904 11.031 -19.257 1.00 91.00 247 ASP A CA 1
ATOM 1881 C C . ASP A 1 247 ? 9.942 12.168 -19.608 1.00 91.00 247 ASP A C 1
ATOM 1883 O O . ASP A 1 247 ? 9.950 13.185 -18.913 1.00 91.00 247 ASP A O 1
ATOM 1887 N N . ASP A 1 248 ? 9.070 11.986 -20.604 1.00 94.81 248 ASP A N 1
ATOM 1888 C CA . ASP A 1 248 ? 8.034 12.946 -20.993 1.00 94.81 248 ASP A CA 1
ATOM 1889 C C . ASP A 1 248 ? 6.783 12.280 -21.616 1.00 94.81 248 ASP A C 1
ATOM 1891 O O . ASP A 1 248 ? 6.694 11.059 -21.781 1.00 94.81 248 ASP A O 1
ATOM 1895 N N . LEU A 1 249 ? 5.766 13.091 -21.943 1.00 93.31 249 LEU A N 1
ATOM 1896 C CA . LEU A 1 249 ? 4.515 12.612 -22.548 1.00 93.31 249 LEU A CA 1
ATOM 1897 C C . LEU A 1 249 ? 4.716 12.052 -23.964 1.00 93.31 249 LEU A C 1
ATOM 1899 O O . LEU A 1 249 ? 3.959 11.177 -24.391 1.00 93.31 249 LEU A O 1
ATOM 1903 N N . LYS A 1 250 ? 5.706 12.548 -24.708 1.00 94.81 250 LYS A N 1
ATOM 1904 C CA . LYS A 1 250 ? 5.977 12.103 -26.076 1.00 94.81 250 LYS A CA 1
ATOM 1905 C C . LYS A 1 250 ? 6.528 10.679 -26.065 1.00 94.81 250 LYS A C 1
ATOM 1907 O O . LYS A 1 250 ? 6.050 9.847 -26.835 1.00 94.81 250 LYS A O 1
ATOM 1912 N N . GLU A 1 251 ? 7.462 10.391 -25.167 1.00 94.44 251 GLU A N 1
ATOM 1913 C CA . GLU A 1 251 ? 7.979 9.045 -24.928 1.00 94.44 251 GLU A CA 1
ATOM 1914 C C . GLU A 1 251 ? 6.876 8.120 -24.400 1.00 94.44 251 GLU A C 1
ATOM 1916 O O . GLU A 1 251 ? 6.668 7.041 -24.955 1.00 94.44 251 GLU A O 1
ATOM 1921 N N . LEU A 1 252 ? 6.057 8.576 -23.440 1.00 95.12 252 LEU A N 1
ATOM 1922 C CA . LEU A 1 252 ? 4.935 7.773 -22.939 1.00 95.12 252 LEU A CA 1
ATOM 1923 C C . LEU A 1 252 ? 3.934 7.405 -24.048 1.00 95.12 252 LEU A C 1
ATOM 1925 O O . LEU A 1 252 ? 3.426 6.286 -24.068 1.00 95.12 252 LEU A O 1
ATOM 1929 N N . LYS A 1 253 ? 3.651 8.322 -24.985 1.00 96.00 253 LYS A N 1
ATOM 1930 C CA . LYS A 1 253 ? 2.797 8.060 -26.158 1.00 96.00 253 LYS A CA 1
ATOM 1931 C C . LYS A 1 253 ? 3.425 7.062 -27.130 1.00 96.00 253 LYS A C 1
ATOM 1933 O O . LYS A 1 253 ? 2.688 6.281 -27.729 1.00 96.00 253 LYS A O 1
ATOM 1938 N N . ALA A 1 254 ? 4.746 7.104 -27.297 1.00 95.12 254 ALA A N 1
ATOM 1939 C CA . ALA A 1 254 ? 5.472 6.214 -28.195 1.00 95.12 254 ALA A CA 1
ATOM 1940 C C . ALA A 1 254 ? 5.530 4.776 -27.657 1.00 95.12 254 ALA A C 1
ATOM 1942 O O . ALA A 1 254 ? 5.287 3.835 -28.410 1.00 95.12 254 ALA A O 1
ATOM 1943 N N . GLU A 1 255 ? 5.806 4.605 -26.362 1.00 95.69 255 GLU A N 1
ATOM 1944 C CA . GLU A 1 255 ? 5.958 3.281 -25.746 1.00 95.69 255 GLU A CA 1
ATOM 1945 C C . GLU A 1 255 ? 4.625 2.681 -25.279 1.00 95.69 255 GLU A C 1
ATOM 1947 O O . GLU A 1 255 ? 4.390 1.474 -25.396 1.00 95.69 255 GLU A O 1
ATOM 1952 N N . HIS A 1 256 ? 3.728 3.519 -24.752 1.00 96.75 256 HIS A N 1
ATOM 1953 C CA . HIS A 1 256 ? 2.507 3.094 -24.068 1.00 96.75 256 HIS A CA 1
ATOM 1954 C C . HIS A 1 256 ? 1.307 4.002 -24.410 1.00 96.75 256 HIS A C 1
ATOM 1956 O O . HIS A 1 256 ? 0.775 4.696 -23.533 1.00 96.75 256 HIS A O 1
ATOM 1962 N N . PRO A 1 257 ? 0.806 3.977 -25.661 1.00 95.31 257 PRO A N 1
ATOM 1963 C CA . PRO A 1 257 ? -0.230 4.901 -26.136 1.00 95.31 257 PRO A CA 1
ATOM 1964 C C . PRO A 1 257 ? -1.527 4.870 -25.309 1.00 95.31 257 PRO A C 1
ATOM 1966 O O . PRO A 1 257 ? -2.174 5.903 -25.131 1.00 95.31 257 PRO A O 1
ATOM 1969 N N . ASP A 1 258 ? -1.909 3.719 -24.752 1.00 93.94 258 ASP A N 1
ATOM 1970 C CA . ASP A 1 258 ? -3.101 3.615 -23.899 1.00 93.94 258 ASP A CA 1
ATOM 1971 C C . ASP A 1 258 ? -2.895 4.216 -22.501 1.00 93.94 258 ASP A C 1
ATOM 1973 O O . ASP A 1 258 ? -3.825 4.775 -21.916 1.00 93.94 258 ASP A O 1
ATOM 1977 N N . VAL A 1 259 ? -1.668 4.161 -21.979 1.00 95.62 259 VAL A N 1
ATOM 1978 C CA . VAL A 1 259 ? -1.297 4.780 -20.700 1.00 95.62 259 VAL A CA 1
ATOM 1979 C C . VAL A 1 259 ? -1.205 6.297 -20.855 1.00 95.62 259 VAL A C 1
ATOM 1981 O O . VAL A 1 259 ? -1.675 7.029 -19.985 1.00 95.62 259 VAL A O 1
ATOM 1984 N N . ALA A 1 260 ? -0.693 6.780 -21.990 1.00 94.88 260 ALA A N 1
ATOM 1985 C CA . ALA A 1 260 ? -0.673 8.204 -22.311 1.00 94.88 260 ALA A CA 1
ATOM 1986 C C . ALA A 1 260 ? -2.082 8.819 -22.365 1.00 94.88 260 ALA A C 1
ATOM 1988 O O . ALA A 1 260 ? -2.301 9.884 -21.793 1.00 94.88 260 ALA A O 1
ATOM 1989 N N . LYS A 1 261 ? -3.070 8.121 -22.947 1.00 92.94 261 LYS A N 1
ATOM 1990 C CA . LYS A 1 261 ? -4.475 8.577 -22.929 1.00 92.94 261 LYS A CA 1
ATOM 1991 C C . LYS A 1 261 ? -5.020 8.722 -21.509 1.00 92.94 261 LYS A C 1
ATOM 1993 O O . LYS A 1 261 ? -5.781 9.647 -21.235 1.00 92.94 261 LYS A O 1
ATOM 1998 N N . LEU A 1 262 ? -4.660 7.807 -20.602 1.00 90.62 262 LEU A N 1
ATOM 1999 C CA . LEU A 1 262 ? -5.037 7.921 -19.190 1.00 90.62 262 LEU A CA 1
ATOM 2000 C C . LEU A 1 262 ? -4.360 9.129 -18.546 1.00 90.62 262 LEU A C 1
ATOM 2002 O O . LEU A 1 262 ? -5.036 9.887 -17.857 1.00 90.62 262 LEU A O 1
ATOM 2006 N N . TYR A 1 263 ? -3.066 9.329 -18.800 1.00 90.19 263 TYR A N 1
ATOM 2007 C CA . TYR A 1 263 ? -2.340 10.502 -18.324 1.00 90.19 263 TYR A CA 1
ATOM 2008 C C . TYR A 1 263 ? -3.049 11.794 -18.752 1.00 90.19 263 TYR A C 1
ATOM 2010 O O . TYR A 1 263 ? -3.508 12.530 -17.885 1.00 90.19 263 TYR A O 1
ATOM 2018 N N . GLU A 1 264 ? -3.254 12.011 -20.055 1.00 89.75 264 GLU A N 1
ATOM 2019 C CA . GLU A 1 264 ? -3.897 13.220 -20.601 1.00 89.75 264 GLU A CA 1
ATOM 2020 C C . GLU A 1 264 ? -5.321 13.426 -20.077 1.00 89.75 264 GLU A C 1
ATOM 2022 O O . GLU A 1 264 ? -5.724 14.547 -19.763 1.00 89.75 264 GLU A O 1
ATOM 2027 N N . LYS A 1 265 ? -6.088 12.339 -19.926 1.00 88.25 265 LYS A N 1
ATOM 2028 C CA . LYS A 1 265 ? -7.444 12.393 -19.368 1.00 88.25 265 LYS A CA 1
ATOM 2029 C C . LYS A 1 265 ? -7.466 12.959 -17.947 1.00 88.25 265 LYS A C 1
ATOM 2031 O O . LYS A 1 265 ? -8.427 13.637 -17.589 1.00 88.25 265 LYS A O 1
ATOM 2036 N N . TYR A 1 266 ? -6.458 12.652 -17.130 1.00 85.62 266 TYR A N 1
ATOM 2037 C CA . TYR A 1 266 ? -6.425 13.036 -15.716 1.00 85.62 266 TYR A CA 1
ATOM 2038 C C . TYR A 1 266 ? -5.574 14.277 -15.427 1.00 85.62 266 TYR A C 1
ATOM 2040 O O . TYR A 1 266 ? -5.823 14.939 -14.422 1.00 85.62 266 TYR A O 1
ATOM 2048 N N . THR A 1 267 ? -4.611 14.617 -16.285 1.00 82.00 267 THR A N 1
ATOM 2049 C CA . THR A 1 267 ? -3.780 15.825 -16.153 1.00 82.00 267 THR A CA 1
ATOM 2050 C C . THR A 1 267 ? -4.319 17.020 -16.938 1.00 82.00 267 THR A C 1
ATOM 2052 O O . THR A 1 267 ? -3.893 18.147 -16.680 1.00 82.00 267 THR A O 1
ATOM 2055 N N . GLY A 1 268 ? -5.274 16.790 -17.846 1.00 78.06 268 GLY A N 1
ATOM 2056 C CA . GLY A 1 268 ? -5.773 17.785 -18.789 1.00 78.06 268 GLY A CA 1
ATOM 2057 C C . GLY A 1 268 ? -4.838 17.955 -19.994 1.00 78.06 268 GLY A C 1
ATOM 2058 O O . GLY A 1 268 ? -3.692 17.494 -19.959 1.00 78.06 268 GLY A O 1
ATOM 2059 N N . PRO A 1 269 ? -5.306 18.613 -21.072 1.00 69.19 269 PRO A N 1
ATOM 2060 C CA . PRO A 1 269 ? -4.461 18.903 -22.223 1.00 69.19 269 PRO A CA 1
ATOM 2061 C C . PRO A 1 269 ? -3.248 19.713 -21.761 1.00 69.19 269 PRO A C 1
ATOM 2063 O O . PRO A 1 269 ? -3.392 20.804 -21.210 1.00 69.19 269 PRO A O 1
ATOM 2066 N N . GLN A 1 270 ? -2.055 19.155 -21.949 1.00 58.88 270 GLN A N 1
ATOM 2067 C CA . GLN A 1 270 ? -0.827 19.925 -21.811 1.00 58.88 270 GLN A CA 1
ATOM 2068 C C . GLN A 1 270 ? -0.758 20.841 -23.034 1.00 58.88 270 GLN A C 1
ATOM 2070 O O . GLN A 1 270 ? -0.871 20.366 -24.162 1.00 58.88 270 GLN A O 1
ATOM 2075 N N . SER A 1 271 ? -0.654 22.149 -22.816 1.00 53.44 271 SER A N 1
ATOM 2076 C CA . SER A 1 271 ? -0.315 23.079 -23.891 1.00 53.44 271 SER A CA 1
ATOM 2077 C C . SER A 1 271 ? 1.079 22.711 -24.401 1.00 53.44 271 SER A C 1
ATOM 2079 O O . SER A 1 271 ? 2.030 22.790 -23.622 1.00 53.44 271 SER A O 1
ATOM 2081 N N . GLU A 1 272 ? 1.153 22.239 -25.650 1.00 51.12 272 GLU A N 1
ATOM 2082 C CA . GLU A 1 272 ? 2.410 21.984 -26.375 1.00 51.12 272 GLU A CA 1
ATOM 2083 C C . GLU A 1 272 ? 3.270 23.247 -26.510 1.00 51.12 272 GLU A C 1
ATOM 2085 O O . GLU A 1 272 ? 2.695 24.354 -26.652 1.00 51.12 272 GLU A O 1
#

Nearest PDB structures (foldseek):
  4dvz-assembly1_A  TM=3.235E-01  e=4.321E-01  Helicobacter pylori 26695
  3d3i-assembly1_A  TM=5.521E-01  e=5.416E+00  Escherichia coli K-12
  5gw7-assembly1_A  TM=1.874E-01  e=3.404E+00  Escherichia coli K-12
  5ca3-assembly1_A  TM=1.764E-01  e=4.885E+00  Escherichia coli K-12

Mean predicted aligned error: 19.25 Å

pLDDT: mean 72.84, std 22.59, range [26.05, 96.75]